Protein AF-A0A5C1MB32-F1 (afdb_monomer_lite)

Sequence (276 aa):
MKRMPCRGMHRADICLQPATEPTGAGPMPRTRRNPPQSPAAAGRGVPPPPGPPHHPARQRSSAIMAMHFPEELLFGIPEIDGQHRDLFDMYNEFSDAVDKGRGPEGLSLLFDRLEGFAAYHFRCEERLMVKSGYPQREEHLQEHTQSNEVLKQYKAAMDSAGVTRELLLSIKRHLIRLLINHTRRDDLLLCRHLLTGQAASGPDVPPTAQIGEILVDAAFISRDTLKAALARQQEGGRTLGEVLTDMGAVTAEDMVEAFAIQRGLLKINHGGSPAD

pLDDT: mean 71.2, std 21.98, range [29.92, 98.0]

Radius of gyration: 32.63 Å; chains: 1; bounding box: 115×45×85 Å

Foldseek 3Di:
DDDDDDDDDDDDDDDDDDDDDDDDDDDDDDDDDDDDDDDDDDDDDDDDPDDDPPDPPPPPPPPPPQDADDPVLDLVPCVLSVLLRVLSVLLSVLVVCLVVVPALVVNLVSLVVNLVSLLVSLVVLLVLCVVLVAPCSVVLVVVSVVLSVVSVVLSVCCVPVNDDNVSSVVVSVSSVCCSPVCSLQPVSSSSVCVVPSDHFDFDDDALPDDLLVLCCLSPLAPPVLSVVLVVVCVVDVDDSVVSCVVVVSHDPVSSVVSVCCSVVVDDRGDGDDDDD

Structure (mmCIF, N/CA/C/O backbone):
data_AF-A0A5C1MB32-F1
#
_entry.id   AF-A0A5C1MB32-F1
#
loop_
_atom_site.group_PDB
_atom_site.id
_atom_site.type_symbol
_atom_site.label_atom_id
_atom_site.label_alt_id
_atom_site.label_comp_id
_atom_site.label_asym_id
_atom_site.label_entity_id
_atom_site.label_seq_id
_atom_site.pdbx_PDB_ins_code
_atom_site.Cartn_x
_atom_site.Cartn_y
_atom_site.Cartn_z
_atom_site.occupancy
_atom_site.B_iso_or_equiv
_atom_site.auth_seq_id
_atom_site.auth_comp_id
_atom_site.auth_asym_id
_atom_site.auth_atom_id
_atom_site.pdbx_PDB_model_num
ATOM 1 N N . MET A 1 1 ? -42.900 -14.724 -28.137 1.00 39.22 1 MET A N 1
ATOM 2 C CA . MET A 1 1 ? -42.778 -14.839 -29.608 1.00 39.22 1 MET A CA 1
ATOM 3 C C . MET A 1 1 ? -41.318 -14.645 -29.995 1.00 39.22 1 MET A C 1
ATOM 5 O O . MET A 1 1 ? -40.759 -13.658 -29.558 1.00 39.22 1 MET A O 1
ATOM 9 N N . LYS A 1 2 ? -40.779 -15.598 -30.782 1.00 39.38 2 LYS A N 1
ATOM 10 C CA . LYS A 1 2 ? -39.609 -15.543 -31.699 1.00 39.38 2 LYS A CA 1
ATOM 11 C C . LYS A 1 2 ? -38.252 -15.103 -31.090 1.00 39.38 2 LYS A C 1
ATOM 13 O O . LYS A 1 2 ? -38.130 -13.999 -30.596 1.00 39.38 2 LYS A O 1
ATOM 18 N N . ARG A 1 3 ? -37.227 -15.976 -30.989 1.00 29.92 3 ARG A N 1
ATOM 19 C CA . ARG A 1 3 ? -36.329 -16.487 -32.071 1.00 29.92 3 ARG A CA 1
ATOM 20 C C . ARG A 1 3 ? -35.800 -15.331 -32.940 1.00 29.92 3 ARG A C 1
ATOM 22 O O . ARG A 1 3 ? -36.615 -14.569 -33.427 1.00 29.92 3 ARG A O 1
ATOM 29 N N . MET A 1 4 ? -34.528 -15.172 -33.290 1.00 37.69 4 MET A N 1
ATOM 30 C CA . MET A 1 4 ? -33.287 -15.944 -33.165 1.00 37.69 4 MET A CA 1
ATOM 31 C C . MET A 1 4 ? -32.134 -15.037 -33.691 1.00 37.69 4 MET A C 1
ATOM 33 O O . MET A 1 4 ? -32.423 -13.974 -34.242 1.00 37.69 4 MET A O 1
ATOM 37 N N . PRO A 1 5 ? -30.858 -15.449 -33.561 1.00 58.25 5 PRO A N 1
ATOM 38 C CA . PRO A 1 5 ? -29.660 -14.724 -34.000 1.00 58.25 5 PRO A CA 1
ATOM 39 C C . PRO A 1 5 ? -29.293 -15.020 -35.471 1.00 58.25 5 PRO A C 1
ATOM 41 O O . PRO A 1 5 ? -29.850 -15.932 -36.080 1.00 58.25 5 PRO A O 1
ATOM 44 N N . CYS A 1 6 ? -28.315 -14.302 -36.035 1.00 31.80 6 CYS A N 1
ATOM 45 C CA . CYS A 1 6 ? -27.664 -14.616 -37.320 1.00 31.80 6 CYS A CA 1
ATOM 46 C C . CYS A 1 6 ? -26.164 -14.271 -37.220 1.00 31.80 6 CYS A C 1
ATOM 48 O O . CYS A 1 6 ? -25.831 -13.161 -36.828 1.00 31.80 6 CYS A O 1
ATOM 50 N N . ARG A 1 7 ? -25.276 -15.283 -37.301 1.00 36.59 7 ARG A N 1
ATOM 51 C CA . ARG A 1 7 ? -24.469 -15.703 -38.486 1.00 36.59 7 ARG A CA 1
ATOM 52 C C . ARG A 1 7 ? -23.370 -14.679 -38.826 1.00 36.59 7 ARG A C 1
ATOM 54 O O . ARG A 1 7 ? -23.686 -13.524 -39.031 1.00 36.59 7 ARG A O 1
ATOM 61 N N . GLY A 1 8 ? -22.075 -14.993 -38.909 1.00 32.12 8 GLY A N 1
ATOM 62 C CA . GLY A 1 8 ? -21.396 -16.236 -39.285 1.00 32.12 8 GLY A CA 1
ATOM 63 C C . GLY A 1 8 ? -20.882 -16.137 -40.730 1.00 32.12 8 GLY A C 1
ATOM 64 O O . GLY A 1 8 ? -21.708 -16.062 -41.629 1.00 32.12 8 GLY A O 1
ATOM 65 N N . MET A 1 9 ? -19.556 -16.150 -40.938 1.00 35.66 9 MET A N 1
ATOM 66 C CA . MET A 1 9 ? -18.841 -16.497 -42.192 1.00 35.66 9 MET A CA 1
ATOM 67 C C . MET A 1 9 ? -17.331 -16.597 -41.842 1.00 35.66 9 MET A C 1
ATOM 69 O O . MET A 1 9 ? -16.777 -15.629 -41.339 1.00 35.66 9 MET A O 1
ATOM 73 N N . HIS A 1 10 ? -16.711 -17.784 -41.733 1.00 34.84 10 HIS A N 1
ATOM 74 C CA . HIS A 1 10 ? -16.029 -18.585 -42.783 1.00 34.84 10 HIS A CA 1
ATOM 75 C C . HIS A 1 10 ? -14.815 -17.871 -43.411 1.00 34.84 10 HIS A C 1
ATOM 77 O O . HIS A 1 10 ? -14.975 -16.863 -44.081 1.00 34.84 10 HIS A O 1
ATOM 83 N N . ARG A 1 11 ? -13.591 -18.273 -43.030 1.00 35.19 11 ARG A N 1
ATOM 84 C CA . ARG A 1 11 ? -12.721 -19.318 -43.639 1.00 35.19 11 ARG A CA 1
ATOM 85 C C . ARG A 1 11 ? -11.975 -18.828 -44.887 1.00 35.19 11 ARG A C 1
ATOM 87 O O . ARG A 1 11 ? -12.609 -18.618 -45.910 1.00 35.19 11 ARG A O 1
ATOM 94 N N . ALA A 1 12 ? -10.642 -18.816 -44.812 1.00 35.06 12 ALA A N 1
ATOM 95 C CA . ALA A 1 12 ? -9.759 -19.276 -45.886 1.00 35.06 12 ALA A CA 1
ATOM 96 C C . ALA A 1 12 ? -8.334 -19.488 -45.342 1.00 35.06 12 ALA A C 1
ATOM 98 O O . ALA A 1 12 ? -7.641 -18.538 -44.986 1.00 35.06 12 ALA A O 1
ATOM 99 N N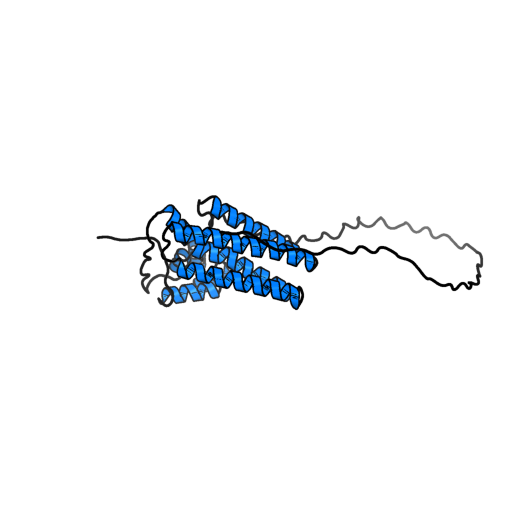 . ASP A 1 13 ? -7.939 -20.757 -45.277 1.00 33.56 13 ASP A N 1
ATOM 100 C CA . ASP A 1 13 ? -6.554 -21.217 -45.338 1.00 33.56 13 ASP A CA 1
ATOM 101 C C . ASP A 1 13 ? -5.896 -20.739 -46.645 1.00 33.56 13 ASP A C 1
ATOM 103 O O . ASP A 1 13 ? -6.581 -20.707 -47.663 1.00 33.56 13 ASP A O 1
ATOM 107 N N . ILE A 1 14 ? -4.586 -20.458 -46.645 1.00 39.62 14 ILE A N 1
ATOM 108 C CA . ILE A 1 14 ? -3.655 -20.780 -47.747 1.00 39.62 14 ILE A CA 1
ATOM 109 C C . ILE A 1 14 ? -2.229 -20.845 -47.175 1.00 39.62 14 ILE A C 1
ATOM 111 O O . ILE A 1 14 ? -1.702 -19.902 -46.591 1.00 39.62 14 ILE A O 1
ATOM 115 N N . CYS A 1 15 ? -1.630 -22.015 -47.362 1.00 32.72 15 CYS A N 1
ATOM 116 C CA . CYS A 1 15 ? -0.244 -22.384 -47.121 1.00 32.72 15 CYS A CA 1
ATOM 117 C C . CYS A 1 15 ? 0.536 -22.224 -48.439 1.00 32.72 15 CYS A C 1
ATOM 119 O O . CYS A 1 15 ? 0.004 -22.667 -49.453 1.00 32.72 15 CYS A O 1
ATOM 121 N N . LEU A 1 16 ? 1.744 -21.633 -48.435 1.00 33.22 16 LEU A N 1
ATOM 122 C CA . LEU A 1 16 ? 2.952 -22.098 -49.161 1.00 33.22 16 LEU A CA 1
ATOM 123 C C . LEU A 1 16 ? 4.098 -21.057 -49.115 1.00 33.22 16 LEU A C 1
ATOM 125 O O . LEU A 1 16 ? 3.966 -19.936 -49.596 1.00 33.22 16 LEU A O 1
ATOM 129 N N . GLN A 1 17 ? 5.249 -21.480 -48.586 1.00 35.53 17 GLN A N 1
ATOM 130 C CA . GLN A 1 17 ? 6.606 -21.021 -48.955 1.00 35.53 17 GLN A CA 1
ATOM 131 C C . GLN A 1 17 ? 6.995 -21.626 -50.346 1.00 35.53 17 GLN A C 1
ATOM 133 O O . GLN A 1 17 ? 6.195 -22.442 -50.812 1.00 35.53 17 GLN A O 1
ATOM 138 N N . PRO A 1 18 ? 8.163 -21.368 -51.015 1.00 42.16 18 PRO A N 1
ATOM 139 C CA . PRO A 1 18 ? 9.468 -20.934 -50.470 1.00 42.16 18 PRO A CA 1
ATOM 140 C C . PRO A 1 18 ? 10.424 -20.070 -51.354 1.00 42.16 18 PRO A C 1
ATOM 142 O O . PRO A 1 18 ? 10.184 -19.812 -52.524 1.00 42.16 18 PRO A O 1
ATOM 145 N N . ALA A 1 19 ? 11.541 -19.690 -50.707 1.00 34.28 19 ALA A N 1
ATOM 146 C CA . ALA A 1 19 ? 12.946 -19.563 -51.149 1.00 34.28 19 ALA A CA 1
ATOM 147 C C . ALA A 1 19 ? 13.352 -18.848 -52.457 1.00 34.28 19 ALA A C 1
ATOM 149 O O . ALA A 1 19 ? 13.009 -19.291 -53.544 1.00 34.28 19 ALA A O 1
ATOM 150 N N . THR A 1 20 ? 14.320 -17.923 -52.325 1.00 37.38 20 THR A N 1
ATOM 151 C CA . THR A 1 20 ? 15.432 -17.717 -53.282 1.00 37.38 20 THR A CA 1
ATOM 152 C C . THR A 1 20 ? 16.673 -17.132 -52.579 1.00 37.38 20 THR A C 1
ATOM 154 O O . THR A 1 20 ? 16.611 -16.020 -52.058 1.00 37.38 20 THR A O 1
ATOM 157 N N . GLU A 1 21 ? 17.800 -17.854 -52.605 1.00 36.31 21 GLU A N 1
ATOM 158 C CA . GLU A 1 21 ? 19.162 -17.280 -52.592 1.00 36.31 21 GLU A CA 1
ATOM 159 C C . GLU A 1 21 ? 19.558 -16.854 -54.020 1.00 36.31 21 GLU A C 1
ATOM 161 O O . GLU A 1 21 ? 18.918 -17.296 -54.981 1.00 36.31 21 GLU A O 1
ATOM 166 N N . PRO A 1 22 ? 20.635 -16.059 -54.190 1.00 50.97 22 PRO A N 1
ATOM 167 C CA . PRO A 1 22 ? 21.780 -16.654 -54.895 1.00 50.97 22 PRO A CA 1
ATOM 168 C C . PRO A 1 22 ? 23.191 -16.179 -54.450 1.00 50.97 22 PRO A C 1
ATOM 170 O O . PRO A 1 22 ? 23.464 -14.992 -54.310 1.00 50.97 22 PRO A O 1
ATOM 173 N N . THR A 1 23 ? 24.092 -17.166 -54.328 1.00 36.78 23 THR A N 1
ATOM 174 C CA . THR A 1 23 ? 25.478 -17.281 -54.861 1.00 36.78 23 THR A CA 1
ATOM 175 C C . THR A 1 23 ? 26.525 -16.160 -54.716 1.00 36.78 23 THR A C 1
ATOM 177 O O . THR A 1 23 ? 26.356 -15.059 -55.228 1.00 36.78 23 THR A O 1
ATOM 180 N N . GLY A 1 24 ? 27.733 -16.546 -54.267 1.00 38.09 24 GLY A N 1
ATOM 181 C CA . GLY A 1 24 ? 28.989 -15.854 -54.601 1.00 38.09 24 GLY A CA 1
ATOM 182 C C . GLY A 1 24 ? 30.240 -16.435 -53.923 1.00 38.09 24 GLY A C 1
ATOM 183 O O . GLY A 1 24 ? 30.527 -16.115 -52.777 1.00 38.09 24 GLY A O 1
ATOM 184 N N . ALA A 1 25 ? 30.993 -17.278 -54.637 1.00 35.34 25 ALA A N 1
ATOM 185 C CA . ALA A 1 25 ? 32.258 -17.890 -54.215 1.00 35.34 25 ALA A CA 1
ATOM 186 C C . ALA A 1 25 ? 33.492 -17.093 -54.700 1.00 35.34 25 ALA A C 1
ATOM 188 O O . ALA A 1 25 ? 33.461 -16.536 -55.794 1.00 35.34 25 ALA A O 1
ATOM 189 N N . GLY A 1 26 ? 34.608 -17.118 -53.955 1.00 34.38 26 GLY A N 1
ATOM 190 C CA . GLY A 1 26 ? 35.938 -16.713 -54.453 1.00 34.38 26 GLY A CA 1
ATOM 191 C C . GLY A 1 26 ? 36.998 -16.483 -53.355 1.00 34.38 26 GLY A C 1
ATOM 192 O O . GLY A 1 26 ? 36.617 -16.161 -52.239 1.00 34.38 26 GLY A O 1
ATOM 193 N N . PRO A 1 27 ? 38.309 -16.696 -53.603 1.00 49.34 27 PRO A N 1
ATOM 194 C CA . PRO A 1 27 ? 39.159 -17.487 -52.702 1.00 49.34 27 PRO A CA 1
ATOM 195 C C . PRO A 1 27 ? 40.256 -16.735 -51.912 1.00 49.34 27 PRO A C 1
ATOM 197 O O . PRO A 1 27 ? 40.660 -15.623 -52.232 1.00 49.34 27 PRO A O 1
ATOM 200 N N . MET A 1 28 ? 40.791 -17.439 -50.905 1.00 41.16 28 MET A N 1
ATOM 201 C CA . MET A 1 28 ? 42.036 -17.170 -50.161 1.00 41.16 28 MET A CA 1
ATOM 202 C C . MET A 1 28 ? 43.301 -17.321 -51.028 1.00 41.16 28 MET A C 1
ATOM 204 O O . MET A 1 28 ? 43.330 -18.177 -51.916 1.00 41.16 28 MET A O 1
ATOM 208 N N . PRO A 1 29 ? 44.422 -16.695 -50.616 1.00 50.84 29 PRO A N 1
ATOM 209 C CA . PRO A 1 29 ? 45.721 -17.353 -50.708 1.00 50.84 29 PRO A CA 1
ATOM 210 C C . PRO A 1 29 ? 46.485 -17.396 -49.372 1.00 50.84 29 PRO A C 1
ATOM 212 O O . PRO A 1 29 ? 46.388 -16.533 -48.506 1.00 50.84 29 PRO A O 1
ATOM 215 N N . ARG A 1 30 ? 47.253 -18.480 -49.236 1.00 41.06 30 ARG A N 1
ATOM 216 C CA . ARG A 1 30 ? 48.079 -18.891 -48.093 1.00 41.06 30 ARG A CA 1
ATOM 217 C C . ARG A 1 30 ? 49.474 -18.240 -48.088 1.00 41.06 30 ARG A C 1
ATOM 219 O O . ARG A 1 30 ? 49.944 -17.732 -49.100 1.00 41.06 30 ARG A O 1
ATOM 226 N N . THR A 1 31 ? 50.189 -18.551 -46.998 1.00 35.72 31 THR A N 1
ATOM 227 C CA . THR A 1 31 ? 51.657 -18.597 -46.772 1.00 35.72 31 THR A CA 1
ATOM 228 C C . THR A 1 31 ? 52.218 -17.358 -46.059 1.00 35.72 31 THR A C 1
ATOM 230 O O . THR A 1 31 ? 51.816 -16.247 -46.348 1.00 35.72 31 THR A O 1
ATOM 233 N N . ARG A 1 32 ? 53.089 -17.462 -45.045 1.00 39.62 32 ARG A N 1
ATOM 234 C CA . ARG A 1 32 ? 54.242 -18.362 -44.866 1.00 39.62 32 ARG A CA 1
ATOM 235 C C . ARG A 1 32 ? 54.464 -18.788 -43.406 1.00 39.62 32 ARG A C 1
ATOM 237 O O . ARG A 1 32 ? 54.352 -17.989 -42.486 1.00 39.62 32 ARG A O 1
ATOM 244 N N . ARG A 1 33 ? 54.897 -20.043 -43.241 1.00 38.25 33 ARG A N 1
ATOM 245 C CA . ARG A 1 33 ? 55.714 -20.520 -42.113 1.00 38.25 33 ARG A CA 1
ATOM 246 C C . ARG A 1 33 ? 57.170 -20.090 -42.328 1.00 38.25 33 ARG A C 1
ATOM 248 O O . ARG A 1 33 ? 57.620 -20.089 -43.470 1.00 38.25 33 ARG A O 1
ATOM 255 N N . ASN A 1 34 ? 57.911 -19.865 -41.244 1.00 38.59 34 ASN A N 1
ATOM 256 C CA . ASN A 1 34 ? 59.347 -20.152 -41.185 1.00 38.59 34 ASN A CA 1
ATOM 257 C C . ASN A 1 34 ? 59.708 -20.806 -39.827 1.00 38.59 34 ASN A C 1
ATOM 259 O O . ASN A 1 34 ? 58.992 -20.558 -38.855 1.00 38.59 34 ASN A O 1
ATOM 263 N N . PRO A 1 35 ? 60.741 -21.677 -39.769 1.00 45.78 35 PRO A N 1
ATOM 264 C CA . PRO A 1 35 ? 60.984 -22.647 -38.692 1.00 45.78 35 PRO A CA 1
ATOM 265 C C . PRO A 1 35 ? 62.198 -22.243 -37.791 1.00 45.78 35 PRO A C 1
ATOM 267 O O . PRO A 1 35 ? 62.661 -21.107 -37.905 1.00 45.78 35 PRO A O 1
ATOM 270 N N . PRO A 1 36 ? 62.672 -23.094 -36.846 1.00 56.12 36 PRO A N 1
ATOM 271 C CA . PRO A 1 36 ? 63.147 -22.671 -35.519 1.00 56.12 36 PRO A CA 1
ATOM 272 C C . PRO A 1 36 ? 64.675 -22.606 -35.372 1.00 56.12 36 PRO A C 1
ATOM 274 O O . PRO A 1 36 ? 65.370 -23.304 -36.103 1.00 56.12 36 PRO A O 1
ATOM 277 N N . GLN A 1 37 ? 65.175 -21.901 -34.343 1.00 37.59 37 GLN A N 1
ATOM 278 C CA . GLN A 1 37 ? 66.466 -22.186 -33.683 1.00 37.59 37 GLN A CA 1
ATOM 279 C C . GLN A 1 37 ? 66.430 -21.817 -32.178 1.00 37.59 37 GLN A C 1
ATOM 281 O O . GLN A 1 37 ? 66.101 -20.695 -31.805 1.00 37.59 37 GLN A O 1
ATOM 286 N N . SER A 1 38 ? 66.763 -22.791 -31.325 1.00 36.41 38 SER A N 1
ATOM 287 C CA . SER A 1 38 ? 67.191 -22.673 -29.911 1.00 36.41 38 SER A CA 1
ATOM 288 C C . SER A 1 38 ? 68.725 -22.866 -29.838 1.00 36.41 38 SER A C 1
ATOM 290 O O . SER A 1 38 ? 69.308 -23.156 -30.883 1.00 36.41 38 SER A O 1
ATOM 292 N N . PRO A 1 39 ? 69.398 -22.914 -28.664 1.00 50.81 39 PRO A N 1
ATOM 293 C CA . PRO A 1 39 ? 69.099 -22.382 -27.322 1.00 50.81 39 PRO A CA 1
ATOM 294 C C . PRO A 1 39 ? 70.263 -21.518 -26.766 1.00 50.81 39 PRO A C 1
ATOM 296 O O . PRO A 1 39 ? 71.395 -21.610 -27.231 1.00 50.81 39 PRO A O 1
ATOM 299 N N . ALA A 1 40 ? 70.039 -20.762 -25.685 1.00 38.19 40 ALA A N 1
ATOM 300 C CA . ALA A 1 40 ? 71.144 -20.277 -24.853 1.00 38.19 40 ALA A CA 1
ATOM 301 C C . ALA A 1 40 ? 70.782 -20.237 -23.360 1.00 38.19 40 ALA A C 1
ATOM 303 O O . ALA A 1 40 ? 69.860 -19.545 -22.946 1.00 38.19 40 ALA A O 1
ATOM 304 N N . ALA A 1 41 ? 71.586 -20.993 -22.610 1.00 41.44 41 ALA A N 1
ATOM 305 C CA . ALA A 1 41 ? 72.053 -20.802 -21.238 1.00 41.44 41 ALA A CA 1
ATOM 306 C C . ALA A 1 41 ? 71.052 -20.738 -20.066 1.00 41.44 41 ALA A C 1
ATOM 308 O O . ALA A 1 41 ? 70.246 -19.832 -19.890 1.00 41.44 41 ALA A O 1
ATOM 309 N N . ALA A 1 42 ? 71.244 -21.723 -19.190 1.00 42.09 42 ALA A N 1
ATOM 310 C CA . ALA A 1 42 ? 70.624 -21.925 -17.898 1.00 42.09 42 ALA A CA 1
ATOM 311 C C . ALA A 1 42 ? 70.968 -20.828 -16.874 1.00 42.09 42 ALA A C 1
ATOM 313 O O . ALA A 1 42 ? 72.133 -20.605 -16.555 1.00 42.09 42 ALA A O 1
ATOM 314 N N . GLY A 1 43 ? 69.931 -20.260 -16.261 1.00 39.88 43 GLY A N 1
ATOM 315 C CA . GLY A 1 43 ? 69.982 -19.647 -14.937 1.00 39.88 43 GLY A CA 1
ATOM 316 C C . GLY A 1 43 ? 68.958 -20.349 -14.051 1.00 39.88 43 GLY A C 1
ATOM 317 O O . GLY A 1 43 ? 67.757 -20.248 -14.292 1.00 39.88 43 GLY A O 1
ATOM 318 N N . ARG A 1 44 ? 69.414 -21.116 -13.055 1.00 51.25 44 ARG A N 1
ATOM 319 C CA . ARG A 1 44 ? 68.539 -21.762 -12.065 1.00 51.25 44 ARG A CA 1
ATOM 320 C C . ARG A 1 44 ? 68.016 -20.697 -11.095 1.00 51.25 44 ARG A C 1
ATOM 322 O O . ARG A 1 44 ? 68.632 -20.449 -10.066 1.00 51.25 44 ARG A O 1
ATOM 329 N N . GLY A 1 45 ? 66.901 -20.061 -11.444 1.00 41.22 45 GLY A N 1
ATOM 330 C CA . GLY A 1 45 ? 66.086 -19.275 -10.518 1.00 41.22 45 GLY A CA 1
ATOM 331 C C . GLY A 1 45 ? 65.066 -20.181 -9.831 1.00 41.22 45 GLY A C 1
ATOM 332 O O . GLY A 1 45 ? 64.329 -20.903 -10.499 1.00 41.22 45 GLY A O 1
ATOM 333 N N . VAL A 1 46 ? 65.049 -20.175 -8.500 1.00 55.16 46 VAL A N 1
ATOM 334 C CA . VAL A 1 46 ? 64.012 -20.829 -7.688 1.00 55.16 46 VAL A CA 1
ATOM 335 C C . VAL A 1 46 ? 62.653 -20.200 -8.047 1.00 55.16 46 VAL A C 1
ATOM 337 O O . VAL A 1 46 ? 62.565 -18.971 -8.041 1.00 55.16 46 VAL A O 1
ATOM 340 N N . PRO A 1 47 ? 61.602 -20.973 -8.385 1.00 56.47 47 PRO A N 1
ATOM 341 C CA . PRO A 1 47 ? 60.289 -20.390 -8.643 1.00 56.47 47 PRO A CA 1
ATOM 342 C C . PRO A 1 47 ? 59.731 -19.772 -7.347 1.00 56.47 47 PRO A 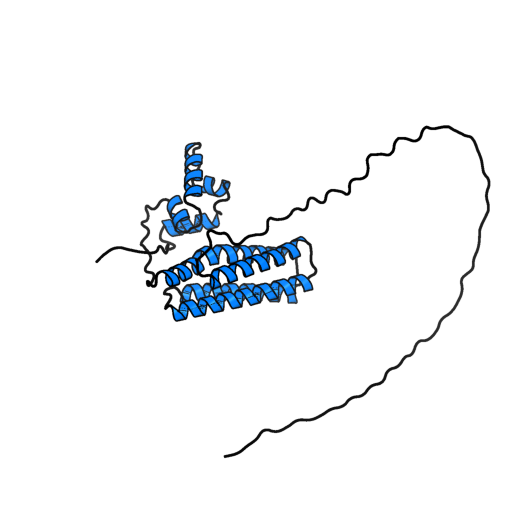C 1
ATOM 344 O O . PRO A 1 47 ? 59.872 -20.384 -6.284 1.00 56.47 47 PRO A O 1
ATOM 347 N N . PRO A 1 48 ? 59.103 -18.581 -7.393 1.00 53.72 48 PRO A N 1
ATOM 348 C CA . PRO A 1 48 ? 58.442 -18.024 -6.219 1.00 53.72 48 PRO A CA 1
ATOM 349 C C . PRO A 1 48 ? 57.294 -18.947 -5.773 1.00 53.72 48 PRO A C 1
ATOM 351 O O . PRO A 1 48 ? 56.686 -19.615 -6.618 1.00 53.72 48 PRO A O 1
ATOM 354 N N . PRO A 1 49 ? 56.988 -19.016 -4.464 1.00 51.66 49 PRO A N 1
ATOM 355 C CA . PRO A 1 49 ? 55.901 -19.851 -3.967 1.00 51.66 49 PRO A CA 1
ATOM 356 C C . PRO A 1 49 ? 54.564 -19.418 -4.590 1.00 51.66 49 PRO A C 1
ATOM 358 O O . PRO A 1 49 ? 54.391 -18.231 -4.890 1.00 51.66 49 PRO A O 1
ATOM 361 N N . PRO A 1 50 ? 53.610 -20.348 -4.786 1.00 55.28 50 PRO A N 1
ATOM 362 C CA . PRO A 1 50 ? 52.288 -19.994 -5.279 1.00 55.28 50 PRO A CA 1
ATOM 363 C C . PRO A 1 50 ? 51.674 -18.952 -4.340 1.00 55.28 50 PRO A C 1
ATOM 365 O O . PRO A 1 50 ? 51.623 -19.150 -3.125 1.00 55.28 50 PRO A O 1
ATOM 368 N N . GLY A 1 51 ? 51.245 -17.824 -4.911 1.00 48.88 51 GLY A N 1
ATOM 369 C CA . GLY A 1 51 ? 50.480 -16.819 -4.180 1.00 48.88 51 GLY A CA 1
ATOM 370 C C . GLY A 1 51 ? 49.226 -17.446 -3.559 1.00 48.88 51 GLY A C 1
ATOM 371 O O . GLY A 1 51 ? 48.756 -18.481 -4.047 1.00 48.88 51 GLY A O 1
ATOM 372 N N . PRO A 1 52 ? 48.687 -16.858 -2.477 1.00 48.72 52 PRO A N 1
ATOM 373 C CA . PRO A 1 52 ? 47.489 -17.384 -1.836 1.00 48.72 52 PRO A CA 1
ATOM 374 C C . PRO A 1 52 ? 46.372 -17.526 -2.880 1.00 48.72 52 PRO A C 1
ATOM 376 O O . PRO A 1 52 ? 46.310 -16.715 -3.811 1.00 48.72 52 PRO A O 1
ATOM 379 N N . PRO A 1 53 ? 45.506 -18.548 -2.761 1.00 45.94 53 PRO A N 1
ATOM 380 C CA . PRO A 1 53 ? 44.444 -18.770 -3.729 1.00 45.94 53 PRO A CA 1
ATOM 381 C C . PRO A 1 53 ? 43.655 -17.473 -3.908 1.00 45.94 53 PRO A C 1
ATOM 383 O O . PRO A 1 53 ? 43.277 -16.833 -2.924 1.00 45.94 53 PRO A O 1
ATOM 386 N N . HIS A 1 54 ? 43.427 -17.078 -5.163 1.00 41.31 54 HIS A N 1
ATOM 387 C CA . HIS A 1 54 ? 42.486 -16.014 -5.486 1.00 41.31 54 HIS A CA 1
ATOM 388 C C . HIS A 1 54 ? 41.121 -16.429 -4.937 1.00 41.31 54 HIS A C 1
ATOM 390 O O . HIS A 1 54 ? 40.383 -17.188 -5.563 1.00 41.31 54 HIS A O 1
ATOM 396 N N . HIS A 1 55 ? 40.799 -15.959 -3.733 1.00 39.31 55 HIS A N 1
ATOM 397 C CA . HIS A 1 55 ? 39.445 -16.016 -3.224 1.00 39.31 55 HIS A CA 1
ATOM 398 C C . HIS A 1 55 ? 38.574 -15.257 -4.227 1.00 39.31 55 HIS A C 1
ATOM 400 O O . HIS A 1 55 ? 38.917 -14.115 -4.560 1.00 39.31 55 HIS A O 1
ATOM 406 N N . PRO A 1 56 ? 37.478 -15.851 -4.737 1.00 42.91 56 PRO A N 1
ATOM 407 C CA . PRO A 1 56 ? 36.530 -15.086 -5.525 1.00 42.91 56 PRO A CA 1
ATOM 408 C C . PRO A 1 56 ? 36.149 -13.870 -4.688 1.00 42.91 56 PRO A C 1
ATOM 410 O O . PRO A 1 56 ? 35.857 -14.011 -3.495 1.00 42.91 56 PRO A O 1
ATOM 413 N N . ALA A 1 57 ? 36.246 -12.684 -5.297 1.00 41.22 57 ALA A N 1
ATOM 414 C CA . ALA A 1 57 ? 35.843 -11.434 -4.680 1.00 41.22 57 ALA A CA 1
ATOM 415 C C . ALA A 1 57 ? 34.497 -11.686 -4.010 1.00 41.22 57 ALA A C 1
ATOM 417 O O . ALA A 1 57 ? 33.518 -12.019 -4.678 1.00 41.22 57 ALA A O 1
ATOM 418 N N . ARG A 1 58 ? 34.495 -11.642 -2.676 1.00 38.97 58 ARG A N 1
ATOM 419 C CA . ARG A 1 58 ? 33.307 -11.854 -1.867 1.00 38.97 58 ARG A CA 1
ATOM 420 C C . ARG A 1 58 ? 32.358 -10.747 -2.297 1.00 38.97 58 ARG A C 1
ATOM 422 O O . ARG A 1 58 ? 32.523 -9.609 -1.861 1.00 38.97 58 ARG A O 1
ATOM 429 N N . GLN A 1 59 ? 31.434 -11.056 -3.211 1.00 42.16 59 GLN A N 1
ATOM 430 C CA . GLN A 1 59 ? 30.298 -10.196 -3.478 1.00 42.16 59 GLN A CA 1
ATOM 431 C C . GLN A 1 59 ? 29.684 -10.003 -2.105 1.00 42.16 59 GLN A C 1
ATOM 433 O O . GLN A 1 59 ? 29.178 -10.943 -1.490 1.00 42.16 59 GLN A O 1
ATOM 438 N N . ARG A 1 60 ? 29.852 -8.803 -1.553 1.00 36.41 60 ARG A N 1
ATOM 439 C CA . ARG A 1 60 ? 29.045 -8.386 -0.427 1.00 36.41 60 ARG A CA 1
ATOM 440 C C . ARG A 1 60 ? 27.641 -8.375 -0.997 1.00 36.41 60 ARG A C 1
ATOM 442 O O . ARG A 1 60 ? 27.267 -7.428 -1.677 1.00 36.41 60 ARG A O 1
ATOM 449 N N . SER A 1 61 ? 26.928 -9.481 -0.799 1.00 40.19 61 SER A N 1
ATOM 450 C CA . SER A 1 61 ? 25.488 -9.530 -0.936 1.00 40.19 61 SER A CA 1
ATOM 451 C C . SER A 1 61 ? 24.985 -8.446 -0.001 1.00 40.19 61 SER A C 1
ATOM 453 O O . SER A 1 61 ? 24.924 -8.643 1.211 1.00 40.19 61 SER A O 1
ATOM 455 N N . SER A 1 62 ? 24.727 -7.262 -0.547 1.00 41.53 62 SER A N 1
ATOM 456 C CA . SER A 1 62 ? 23.905 -6.276 0.125 1.00 41.53 62 SER A CA 1
ATOM 457 C C . SER A 1 62 ? 22.491 -6.819 0.023 1.00 41.53 62 SER A C 1
ATOM 459 O O . SER A 1 62 ? 21.713 -6.383 -0.816 1.00 41.53 62 SER A O 1
ATOM 461 N N . ALA A 1 63 ? 22.201 -7.857 0.807 1.00 41.03 63 ALA A N 1
ATOM 462 C CA . ALA A 1 63 ? 20.834 -8.262 1.043 1.00 41.03 63 ALA A CA 1
ATOM 463 C C . ALA A 1 63 ? 20.194 -7.073 1.758 1.00 41.03 63 ALA A C 1
ATOM 465 O O . ALA A 1 63 ? 20.434 -6.853 2.945 1.00 41.03 63 ALA A O 1
ATOM 466 N N . ILE A 1 64 ? 19.473 -6.242 1.006 1.00 53.62 64 ILE A N 1
ATOM 467 C CA . ILE A 1 64 ? 18.508 -5.341 1.616 1.00 53.62 64 ILE A CA 1
ATOM 468 C C . ILE A 1 64 ? 17.536 -6.261 2.351 1.00 53.62 64 ILE A C 1
ATOM 470 O O . ILE A 1 64 ? 17.035 -7.225 1.774 1.00 53.62 64 ILE A O 1
ATOM 474 N N . MET A 1 65 ? 17.388 -6.031 3.655 1.00 59.72 65 MET A N 1
ATOM 475 C CA . MET A 1 65 ? 16.509 -6.819 4.512 1.00 59.72 65 MET A CA 1
ATOM 476 C C . MET A 1 65 ? 15.114 -6.829 3.890 1.00 59.72 65 MET A C 1
ATOM 478 O O . MET A 1 65 ? 14.546 -5.763 3.657 1.00 59.72 65 MET A O 1
ATOM 482 N N . ALA A 1 66 ? 14.595 -8.021 3.588 1.00 70.19 66 ALA A N 1
ATOM 483 C CA . ALA A 1 66 ? 13.226 -8.175 3.123 1.00 70.19 66 ALA A CA 1
ATOM 484 C C . ALA A 1 66 ? 12.283 -7.518 4.139 1.00 70.19 66 ALA A C 1
ATOM 486 O O . ALA A 1 66 ? 12.445 -7.682 5.355 1.00 70.19 66 ALA A O 1
ATOM 487 N N . MET A 1 67 ? 11.325 -6.744 3.641 1.00 77.12 67 MET A N 1
ATOM 488 C CA . MET A 1 67 ? 10.325 -6.110 4.479 1.00 77.12 67 MET A CA 1
ATOM 489 C C . MET A 1 67 ? 9.309 -7.176 4.868 1.00 77.12 67 MET A C 1
ATOM 491 O O . MET A 1 67 ? 8.531 -7.632 4.039 1.00 77.12 67 MET A O 1
ATOM 495 N N . HIS A 1 68 ? 9.346 -7.620 6.116 1.00 76.25 68 HIS A N 1
ATOM 496 C CA . HIS A 1 68 ? 8.362 -8.573 6.611 1.00 76.25 68 HIS A CA 1
ATOM 497 C C . HIS A 1 68 ? 7.112 -7.811 7.041 1.00 76.25 68 HIS A C 1
ATOM 499 O O . HIS A 1 68 ? 7.221 -6.678 7.516 1.00 76.25 68 HIS A O 1
ATOM 505 N N . PHE A 1 69 ? 5.943 -8.438 6.900 1.00 75.31 69 PHE A N 1
ATOM 506 C CA . PHE A 1 69 ? 4.730 -7.904 7.507 1.00 75.31 69 PHE A CA 1
ATOM 507 C C . PHE A 1 69 ? 4.941 -7.805 9.029 1.00 75.31 69 PHE A C 1
ATOM 509 O O . PHE A 1 69 ? 5.197 -8.843 9.653 1.00 75.31 69 PHE A O 1
ATOM 516 N N . PRO A 1 70 ? 4.900 -6.599 9.621 1.00 73.12 70 PRO A N 1
ATOM 517 C CA . PRO A 1 70 ? 5.197 -6.417 11.035 1.00 73.12 70 PRO A CA 1
ATOM 518 C C . PRO A 1 70 ? 4.142 -7.100 11.905 1.00 73.12 70 PRO A C 1
ATOM 520 O O . PRO A 1 70 ? 2.950 -7.003 11.621 1.00 73.12 70 PRO A O 1
ATOM 523 N N . GLU A 1 71 ? 4.555 -7.755 12.992 1.00 71.31 71 GLU A N 1
ATOM 524 C CA . GLU A 1 71 ? 3.599 -8.361 13.930 1.00 71.31 71 GLU A CA 1
ATOM 525 C C . GLU A 1 71 ? 2.702 -7.306 14.588 1.00 71.31 71 GLU A C 1
ATOM 527 O O . GLU A 1 71 ? 1.543 -7.594 14.878 1.00 71.31 71 GLU A O 1
ATOM 532 N N . GLU A 1 72 ? 3.187 -6.068 14.752 1.00 66.62 72 GLU A N 1
ATOM 533 C CA . GLU A 1 72 ? 2.376 -4.957 15.260 1.00 66.62 72 GLU A CA 1
ATOM 534 C C . GLU A 1 72 ? 1.240 -4.526 14.319 1.00 66.62 72 GLU A C 1
ATOM 536 O O . GLU A 1 72 ? 0.363 -3.773 14.739 1.00 66.62 72 GLU A O 1
ATOM 541 N N . LEU A 1 73 ? 1.254 -4.994 13.065 1.00 67.06 73 LEU A N 1
ATOM 542 C CA . LEU A 1 73 ? 0.183 -4.773 12.096 1.00 67.06 73 LEU A CA 1
ATOM 543 C C . LEU A 1 73 ? -0.775 -5.957 11.977 1.00 67.06 73 LEU A C 1
ATOM 545 O O . LEU A 1 73 ? -1.657 -5.931 11.129 1.00 67.06 73 LEU A O 1
ATOM 549 N N . LEU A 1 74 ? -0.649 -6.979 12.830 1.00 71.19 74 LEU A N 1
ATOM 550 C CA . LEU A 1 74 ? -1.642 -8.045 12.874 1.00 71.19 74 LEU A CA 1
ATOM 551 C C . LEU A 1 74 ? -2.956 -7.524 13.436 1.00 71.19 74 LEU A C 1
ATOM 553 O O . LEU A 1 74 ? -3.057 -7.108 14.592 1.00 71.19 74 LEU A O 1
ATOM 557 N N . PHE A 1 75 ? -3.984 -7.619 12.610 1.00 71.06 75 PHE A N 1
ATOM 558 C CA . PHE A 1 75 ? -5.320 -7.178 12.945 1.00 71.06 75 PHE A CA 1
ATOM 559 C C . PHE A 1 75 ? -6.141 -8.274 13.611 1.00 71.06 75 PHE A C 1
ATOM 561 O O . PHE A 1 75 ? -7.183 -7.985 14.189 1.00 71.06 75 PHE A O 1
ATOM 568 N N . GLY A 1 76 ? -5.703 -9.535 13.539 1.00 69.44 76 GLY A N 1
ATOM 569 C CA . GLY A 1 76 ? -6.440 -10.670 14.095 1.00 69.44 76 GLY A CA 1
ATOM 570 C C . GLY A 1 76 ? -7.611 -11.113 13.217 1.00 69.44 76 GLY A C 1
ATOM 571 O O . GLY A 1 76 ? -8.450 -11.898 13.661 1.00 69.44 76 GLY A O 1
ATOM 572 N N . ILE A 1 77 ? -7.660 -10.639 11.968 1.00 74.81 77 ILE A N 1
ATOM 573 C CA . ILE A 1 77 ? -8.609 -11.071 10.941 1.00 74.81 77 ILE A CA 1
ATOM 574 C C . ILE A 1 77 ? -7.796 -11.849 9.897 1.00 74.81 77 ILE A C 1
ATOM 576 O O . ILE A 1 77 ? -7.192 -11.225 9.024 1.00 74.81 77 ILE A O 1
ATOM 580 N N . PRO A 1 78 ? -7.779 -13.201 9.943 1.00 78.25 78 PRO A N 1
ATOM 581 C CA . PRO A 1 78 ? -6.851 -14.011 9.148 1.00 78.25 78 PRO A CA 1
ATOM 582 C C . PRO A 1 78 ? -6.894 -13.746 7.641 1.00 78.25 78 PRO A C 1
ATOM 584 O O . PRO A 1 78 ? -5.874 -13.853 6.967 1.00 78.25 78 PRO A O 1
ATOM 587 N N . GLU A 1 79 ? -8.069 -13.397 7.109 1.00 79.06 79 GLU A N 1
ATOM 588 C CA . GLU A 1 79 ? -8.235 -13.054 5.695 1.00 79.06 79 GLU A CA 1
ATOM 589 C C . GLU A 1 79 ? -7.511 -11.747 5.328 1.00 79.06 79 GLU A C 1
ATOM 591 O O . GLU A 1 79 ? -6.835 -11.706 4.303 1.00 79.06 79 GLU A O 1
ATOM 596 N N . ILE A 1 80 ? -7.606 -10.708 6.165 1.00 82.06 80 ILE A N 1
ATOM 597 C CA . ILE A 1 80 ? -6.960 -9.405 5.933 1.00 82.06 80 ILE A CA 1
ATOM 598 C C . ILE A 1 80 ? -5.456 -9.505 6.208 1.00 82.06 80 ILE A C 1
ATOM 600 O O . ILE A 1 80 ? -4.650 -9.060 5.392 1.00 82.06 80 ILE A O 1
ATOM 604 N N . ASP A 1 81 ? -5.063 -10.156 7.307 1.00 83.38 81 ASP A N 1
ATOM 605 C CA . ASP A 1 81 ? -3.652 -10.368 7.655 1.00 83.38 81 ASP A CA 1
ATOM 606 C C . ASP A 1 81 ? -2.922 -11.176 6.566 1.00 83.38 81 ASP A C 1
ATOM 608 O O . ASP A 1 81 ? -1.778 -10.881 6.218 1.00 83.38 81 ASP A O 1
ATOM 612 N N . GLY A 1 82 ? -3.583 -12.195 6.001 1.00 84.44 82 GLY A N 1
ATOM 613 C CA . GLY A 1 82 ? -3.044 -12.990 4.897 1.00 84.44 82 GLY A CA 1
ATOM 614 C C . GLY A 1 82 ? -2.825 -12.163 3.629 1.00 84.44 82 GLY A C 1
ATOM 615 O O . GLY A 1 82 ? -1.755 -12.237 3.031 1.00 84.44 82 GLY A O 1
ATOM 616 N N . GLN A 1 83 ? -3.795 -11.319 3.265 1.00 87.19 83 GLN A N 1
ATOM 617 C CA . GLN A 1 83 ? -3.676 -10.436 2.099 1.00 87.19 83 GLN A CA 1
ATOM 618 C C . GLN A 1 83 ? -2.533 -9.424 2.252 1.00 87.19 83 GLN A C 1
ATOM 620 O O . GLN A 1 83 ? -1.774 -9.211 1.308 1.00 87.19 83 GLN A O 1
ATOM 625 N N . HIS A 1 84 ? -2.345 -8.844 3.438 1.00 90.44 84 HIS A N 1
ATOM 626 C CA . HIS A 1 84 ? -1.217 -7.944 3.672 1.00 90.44 84 HIS A CA 1
ATOM 627 C C . HIS A 1 84 ? 0.132 -8.664 3.589 1.00 90.44 84 HIS A C 1
ATOM 629 O O . HIS A 1 84 ? 1.065 -8.147 2.978 1.00 90.44 84 HIS A O 1
ATOM 635 N N . ARG A 1 85 ? 0.250 -9.880 4.136 1.00 90.00 85 ARG A N 1
ATOM 636 C CA . ARG A 1 85 ? 1.474 -10.687 3.986 1.00 90.00 85 ARG A CA 1
ATOM 637 C C . ARG A 1 85 ? 1.805 -10.934 2.515 1.00 90.00 85 ARG A C 1
ATOM 639 O O . ARG A 1 85 ? 2.935 -10.681 2.106 1.00 90.00 85 ARG A O 1
ATOM 646 N N . ASP A 1 86 ? 0.808 -11.320 1.722 1.00 90.81 86 ASP A N 1
ATOM 647 C CA . ASP A 1 86 ? 0.971 -11.529 0.282 1.00 90.81 86 ASP A CA 1
ATOM 648 C C . ASP A 1 86 ? 1.425 -10.242 -0.436 1.00 90.81 86 ASP A C 1
ATOM 650 O O . ASP A 1 86 ? 2.307 -10.289 -1.296 1.00 90.81 86 ASP A O 1
ATOM 654 N N . LEU A 1 87 ? 0.879 -9.077 -0.068 1.00 94.00 87 LEU A N 1
ATOM 655 C CA . LEU A 1 87 ? 1.296 -7.779 -0.613 1.00 94.00 87 LEU A CA 1
ATOM 656 C C . LEU A 1 87 ? 2.760 -7.441 -0.290 1.00 94.00 87 LEU A C 1
ATOM 658 O O . LEU A 1 87 ? 3.499 -6.996 -1.174 1.00 94.00 87 LEU A O 1
ATOM 662 N N . PHE A 1 88 ? 3.196 -7.674 0.951 1.00 90.56 88 PHE A N 1
ATOM 663 C CA . PHE A 1 88 ? 4.589 -7.470 1.361 1.00 90.56 88 PHE A CA 1
ATOM 664 C C . PHE A 1 88 ? 5.538 -8.418 0.618 1.00 90.56 88 PHE A C 1
ATOM 666 O O . PHE A 1 88 ? 6.597 -7.989 0.153 1.00 90.56 88 PHE A O 1
ATOM 673 N N . ASP A 1 89 ? 5.148 -9.679 0.435 1.00 92.56 89 ASP A N 1
ATOM 674 C CA . ASP A 1 89 ? 5.935 -10.659 -0.315 1.00 92.56 89 ASP A CA 1
ATOM 675 C C . ASP A 1 89 ? 6.065 -10.273 -1.796 1.00 92.56 89 ASP A C 1
ATOM 677 O O . ASP A 1 89 ? 7.170 -10.300 -2.348 1.00 92.56 89 ASP A O 1
ATOM 681 N N . MET A 1 90 ? 4.975 -9.828 -2.432 1.00 94.00 90 MET A N 1
ATOM 682 C CA . MET A 1 90 ? 5.014 -9.322 -3.811 1.00 94.00 90 MET A CA 1
ATOM 683 C C . MET A 1 90 ? 5.881 -8.065 -3.936 1.00 94.00 90 MET A C 1
ATOM 685 O O . MET A 1 90 ? 6.642 -7.931 -4.900 1.00 94.00 90 MET A O 1
ATOM 689 N N . TYR A 1 91 ? 5.818 -7.157 -2.958 1.00 95.12 91 TYR A N 1
ATOM 690 C CA . TYR A 1 91 ? 6.698 -5.991 -2.915 1.00 95.12 91 TYR A CA 1
ATOM 691 C C . TYR A 1 91 ? 8.171 -6.391 -2.782 1.00 95.12 91 TYR A C 1
ATOM 693 O O . TYR A 1 91 ? 9.017 -5.847 -3.496 1.00 95.12 91 TYR A O 1
ATOM 701 N N . ASN A 1 92 ? 8.490 -7.354 -1.916 1.00 92.56 92 ASN A N 1
ATOM 702 C CA . ASN A 1 92 ? 9.853 -7.856 -1.758 1.00 92.56 92 ASN A CA 1
ATOM 703 C C . ASN A 1 92 ? 10.375 -8.481 -3.056 1.00 92.56 92 ASN A C 1
ATOM 705 O O . ASN A 1 92 ? 11.502 -8.184 -3.458 1.00 92.56 92 ASN A O 1
ATOM 709 N N . GLU A 1 93 ? 9.554 -9.284 -3.741 1.00 95.62 93 GLU A N 1
ATOM 710 C CA . GLU A 1 93 ? 9.898 -9.880 -5.038 1.00 95.62 93 GLU A CA 1
ATOM 711 C C . GLU A 1 93 ? 10.186 -8.797 -6.092 1.00 95.62 93 GLU A C 1
ATOM 713 O O . GLU A 1 93 ? 11.212 -8.845 -6.778 1.00 95.62 93 GLU A O 1
ATOM 718 N N . PHE A 1 94 ? 9.323 -7.781 -6.188 1.00 96.06 94 PHE A N 1
ATOM 719 C CA . PHE A 1 94 ? 9.524 -6.649 -7.092 1.00 96.06 94 PHE A CA 1
ATOM 720 C C . PHE A 1 94 ? 10.789 -5.852 -6.741 1.00 96.06 94 PHE A C 1
ATOM 722 O O . PHE A 1 94 ? 11.617 -5.574 -7.610 1.00 96.06 94 PHE A O 1
ATOM 729 N N . SER A 1 95 ? 10.969 -5.507 -5.465 1.00 93.12 95 SER A N 1
ATOM 730 C CA . SER A 1 95 ? 12.104 -4.725 -4.972 1.00 93.12 95 SER A CA 1
ATOM 731 C C . SER A 1 95 ? 13.438 -5.421 -5.244 1.00 93.12 95 SER A C 1
ATOM 733 O O . SER A 1 95 ? 14.372 -4.774 -5.721 1.00 93.12 95 SER A O 1
ATOM 735 N N . ASP A 1 96 ? 13.518 -6.725 -4.982 1.00 94.00 96 ASP A N 1
ATOM 736 C CA . ASP A 1 96 ? 14.704 -7.541 -5.243 1.00 94.00 96 ASP A CA 1
ATOM 737 C C . ASP A 1 96 ? 14.994 -7.659 -6.746 1.00 94.00 96 ASP A C 1
ATOM 739 O O . ASP A 1 96 ? 16.143 -7.526 -7.171 1.00 94.00 96 ASP A O 1
ATOM 743 N N . ALA A 1 97 ? 13.960 -7.822 -7.579 1.00 95.31 97 ALA A N 1
ATOM 744 C CA . ALA A 1 97 ? 14.116 -7.823 -9.031 1.00 95.31 97 ALA A CA 1
ATOM 745 C C . ALA A 1 97 ? 14.657 -6.485 -9.563 1.00 95.31 97 ALA A C 1
ATOM 747 O O . ALA A 1 97 ? 15.506 -6.486 -10.460 1.00 95.31 97 ALA A O 1
ATOM 748 N N . VAL A 1 98 ? 14.208 -5.357 -9.000 1.00 93.62 98 VAL A N 1
ATOM 749 C CA . VAL A 1 98 ? 14.753 -4.026 -9.310 1.00 93.62 98 VAL A CA 1
ATOM 750 C C . VAL A 1 98 ? 16.231 -3.950 -8.928 1.00 93.62 98 VAL A C 1
ATOM 752 O O . VAL A 1 98 ? 17.054 -3.539 -9.747 1.00 93.62 98 VAL A O 1
ATOM 755 N N . ASP A 1 99 ? 16.585 -4.383 -7.718 1.00 90.81 99 ASP A N 1
ATOM 756 C CA . ASP A 1 99 ? 17.954 -4.270 -7.202 1.00 90.81 99 ASP A CA 1
ATOM 757 C C . ASP A 1 99 ? 18.935 -5.202 -7.937 1.00 90.81 99 ASP A C 1
ATOM 759 O O . ASP A 1 99 ? 20.101 -4.853 -8.138 1.00 90.81 99 ASP A O 1
ATOM 763 N N . LYS A 1 100 ? 18.455 -6.357 -8.416 1.00 93.69 100 LYS A N 1
ATOM 764 C CA . LYS A 1 100 ? 19.212 -7.297 -9.261 1.00 93.69 100 LYS A CA 1
ATOM 765 C C . LYS A 1 100 ? 19.264 -6.902 -10.739 1.00 93.69 100 LYS A C 1
ATOM 767 O O . LYS A 1 100 ? 19.908 -7.599 -11.522 1.00 93.69 100 LYS A O 1
ATOM 772 N N . GLY A 1 101 ? 18.606 -5.811 -11.135 1.00 93.00 101 GLY A N 1
ATOM 773 C CA . GLY A 1 101 ? 18.610 -5.331 -12.517 1.00 93.00 101 GLY A CA 1
ATOM 774 C C . GLY A 1 101 ? 17.868 -6.254 -13.485 1.00 93.00 101 GLY A C 1
ATOM 775 O O . GLY A 1 101 ? 18.326 -6.463 -14.609 1.00 93.00 101 GLY A O 1
ATOM 776 N N . ARG A 1 102 ? 16.739 -6.839 -13.059 1.00 94.88 102 ARG A N 1
ATOM 777 C CA . ARG A 1 102 ? 15.868 -7.623 -13.946 1.00 94.88 102 ARG A CA 1
ATOM 778 C C . ARG A 1 102 ? 15.408 -6.761 -15.130 1.00 94.88 102 ARG A C 1
ATOM 780 O O . ARG A 1 102 ? 15.193 -5.562 -14.988 1.00 94.88 102 ARG A O 1
ATOM 787 N N . GLY A 1 103 ? 15.269 -7.380 -16.302 1.00 94.56 103 GLY A N 1
ATOM 788 C CA . GLY A 1 103 ? 14.860 -6.680 -17.522 1.00 94.56 103 GLY A CA 1
ATOM 789 C C . GLY A 1 103 ? 13.446 -6.072 -17.442 1.00 94.56 103 GLY A C 1
ATOM 790 O O . GLY A 1 103 ? 12.636 -6.532 -16.626 1.00 94.56 103 GLY A O 1
ATOM 791 N N . PRO A 1 104 ? 13.133 -5.078 -18.297 1.00 94.31 104 PRO A N 1
ATOM 792 C CA . PRO A 1 104 ? 11.875 -4.326 -18.275 1.00 94.31 104 PRO A CA 1
ATOM 793 C C . PRO A 1 104 ? 10.614 -5.194 -18.298 1.00 94.31 104 PRO A C 1
ATOM 795 O O . PRO A 1 104 ? 9.699 -4.960 -17.513 1.00 94.31 104 PRO A O 1
ATOM 798 N N . GLU A 1 105 ? 10.581 -6.235 -19.130 1.00 94.62 105 GLU A N 1
ATOM 799 C CA . GLU A 1 105 ? 9.426 -7.130 -19.266 1.00 94.62 105 GLU A CA 1
ATOM 800 C C . GLU A 1 105 ? 9.176 -7.909 -17.970 1.00 94.62 105 GLU A C 1
ATOM 802 O O . GLU A 1 105 ? 8.041 -8.066 -17.522 1.00 94.62 105 GLU A O 1
ATOM 807 N N . GLY A 1 106 ?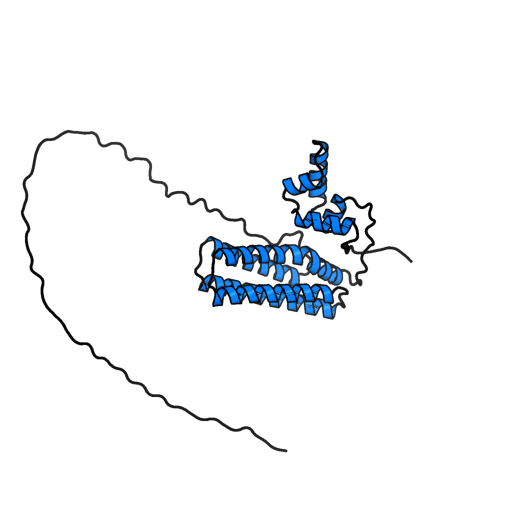 10.257 -8.366 -17.331 1.00 95.88 106 GLY A N 1
ATOM 808 C CA . GLY A 1 106 ? 10.188 -9.070 -16.055 1.00 95.88 106 GLY A CA 1
ATOM 809 C C . GLY A 1 106 ? 9.727 -8.169 -14.912 1.00 95.88 106 GLY A C 1
ATOM 810 O O . GLY A 1 106 ? 8.960 -8.617 -14.065 1.00 95.88 106 GLY A O 1
ATOM 811 N N . LEU A 1 107 ? 10.175 -6.913 -14.893 1.00 97.38 107 LEU A N 1
ATOM 812 C CA . LEU A 1 107 ? 9.740 -5.924 -13.905 1.00 97.38 107 LEU A CA 1
ATOM 813 C C . LEU A 1 107 ? 8.281 -5.517 -14.113 1.00 97.38 107 LEU A C 1
ATOM 815 O O . LEU A 1 107 ? 7.546 -5.426 -13.134 1.00 97.38 107 LEU A O 1
ATOM 819 N N . SER A 1 108 ? 7.856 -5.328 -15.366 1.00 95.94 108 SER A N 1
ATOM 820 C CA . SER A 1 108 ? 6.457 -5.029 -15.689 1.00 95.94 108 SER A CA 1
ATOM 821 C C . SER A 1 108 ? 5.536 -6.144 -15.212 1.00 95.94 108 SER A C 1
ATOM 823 O O . SER A 1 108 ? 4.559 -5.856 -14.539 1.00 95.94 108 SER A O 1
ATOM 825 N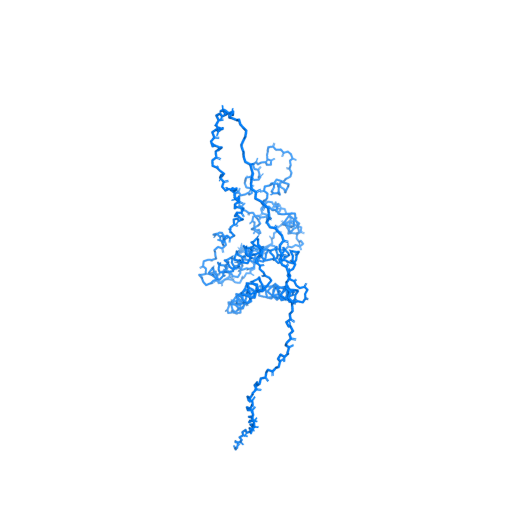 N . LEU A 1 109 ? 5.877 -7.411 -15.473 1.00 96.38 109 LEU A N 1
ATOM 826 C CA . LEU A 1 109 ? 5.051 -8.546 -15.052 1.00 96.38 109 LEU A CA 1
ATOM 827 C C . LEU A 1 109 ? 4.902 -8.648 -13.523 1.00 96.38 109 LEU A C 1
ATOM 829 O O . LEU A 1 109 ? 3.831 -8.983 -13.020 1.00 96.38 109 LEU A O 1
ATOM 833 N N . LEU A 1 110 ? 5.977 -8.379 -12.776 1.00 97.62 110 LEU A N 1
ATOM 834 C CA . LEU A 1 110 ? 5.927 -8.354 -11.311 1.00 97.62 110 LEU A CA 1
ATOM 835 C C . LEU A 1 110 ? 5.060 -7.199 -10.804 1.00 97.62 110 LEU A C 1
ATOM 837 O O . LEU A 1 110 ? 4.273 -7.387 -9.878 1.00 97.62 110 LEU A O 1
ATOM 841 N N . PHE A 1 111 ? 5.174 -6.028 -11.435 1.00 98.00 111 PHE A N 1
ATOM 842 C CA . PHE A 1 111 ? 4.353 -4.873 -11.096 1.00 98.00 111 PHE A CA 1
ATOM 843 C C . PHE A 1 111 ? 2.870 -5.101 -11.422 1.00 98.00 111 PHE A C 1
ATOM 845 O O . PHE A 1 111 ? 2.035 -4.824 -10.571 1.00 98.00 111 PHE A O 1
ATOM 852 N N . ASP A 1 112 ? 2.543 -5.698 -12.574 1.00 97.00 112 ASP A N 1
ATOM 853 C CA . ASP A 1 112 ? 1.175 -6.088 -12.960 1.00 97.00 112 ASP A CA 1
ATOM 854 C C . ASP A 1 112 ? 0.512 -6.976 -11.901 1.00 97.00 112 ASP A C 1
ATOM 856 O O . ASP A 1 112 ? -0.647 -6.784 -11.523 1.00 97.00 112 ASP A O 1
ATOM 860 N N . ARG A 1 113 ? 1.264 -7.964 -11.399 1.00 97.19 113 ARG A N 1
ATOM 861 C CA . ARG A 1 113 ? 0.787 -8.859 -10.342 1.00 97.19 113 ARG A CA 1
ATOM 862 C C . ARG A 1 113 ? 0.516 -8.093 -9.048 1.00 97.19 113 ARG A C 1
ATOM 864 O O . ARG A 1 113 ? -0.526 -8.314 -8.434 1.00 97.19 113 ARG A O 1
ATOM 871 N N . LEU A 1 114 ? 1.437 -7.215 -8.650 1.00 97.44 114 LEU A N 1
ATOM 872 C CA . LEU A 1 114 ? 1.325 -6.417 -7.431 1.00 97.44 114 LEU A CA 1
ATOM 873 C C . LEU A 1 114 ? 0.147 -5.438 -7.513 1.00 97.44 114 LEU A C 1
ATOM 875 O O . LEU A 1 114 ? -0.698 -5.441 -6.622 1.00 97.44 114 LEU A O 1
ATOM 879 N N . GLU A 1 115 ? 0.050 -4.654 -8.590 1.00 97.00 115 GLU A N 1
ATOM 880 C CA . GLU A 1 115 ? -1.063 -3.730 -8.847 1.00 97.00 115 GLU A CA 1
ATOM 881 C C . GLU A 1 115 ? -2.406 -4.471 -8.819 1.00 97.00 115 GLU A C 1
ATOM 883 O O . GLU A 1 115 ? -3.335 -4.070 -8.114 1.00 97.00 115 GLU A O 1
ATOM 888 N N . GLY A 1 116 ? -2.507 -5.584 -9.553 1.00 92.75 116 GLY A N 1
ATOM 889 C CA . GLY A 1 116 ? -3.733 -6.372 -9.618 1.00 92.75 116 GLY A CA 1
ATOM 890 C C . GLY A 1 116 ? -4.154 -6.930 -8.257 1.00 92.75 116 GLY A C 1
ATOM 891 O O . GLY A 1 116 ? -5.351 -6.962 -7.947 1.00 92.75 116 GLY A O 1
ATOM 892 N N . PHE A 1 117 ? -3.186 -7.342 -7.434 1.00 94.56 117 PHE A N 1
ATOM 893 C CA . PHE A 1 117 ? -3.451 -7.856 -6.095 1.00 94.56 117 PHE A CA 1
ATOM 894 C C . PHE A 1 117 ? -3.814 -6.745 -5.100 1.00 94.56 117 PHE A C 1
ATOM 896 O O . PHE A 1 117 ? -4.775 -6.918 -4.354 1.00 94.56 117 PHE A O 1
ATOM 903 N N . ALA A 1 118 ? -3.160 -5.580 -5.153 1.00 95.38 118 ALA A N 1
ATOM 904 C CA . ALA A 1 118 ? -3.548 -4.406 -4.362 1.00 95.38 118 ALA A CA 1
ATOM 905 C C . ALA A 1 118 ? -4.994 -3.982 -4.666 1.00 95.38 118 ALA A C 1
ATOM 907 O O . ALA A 1 118 ? -5.815 -3.850 -3.761 1.00 95.38 118 ALA A O 1
ATOM 908 N N . ALA A 1 119 ? -5.364 -3.908 -5.949 1.00 94.00 119 ALA A N 1
ATOM 909 C CA . ALA A 1 119 ? -6.737 -3.606 -6.345 1.00 94.00 119 ALA A CA 1
ATOM 910 C C . ALA A 1 119 ? -7.743 -4.678 -5.877 1.00 94.00 119 ALA A C 1
ATOM 912 O O . ALA A 1 119 ? -8.910 -4.373 -5.628 1.00 94.00 119 ALA A O 1
ATOM 913 N N . TYR A 1 120 ? -7.337 -5.950 -5.803 1.00 88.75 120 TYR A N 1
ATOM 914 C CA . TYR A 1 120 ? -8.168 -7.018 -5.240 1.00 88.75 120 TYR A CA 1
ATOM 915 C C . TYR A 1 120 ? -8.354 -6.870 -3.728 1.00 88.75 120 TYR A C 1
ATOM 917 O O . TYR A 1 120 ? -9.486 -6.993 -3.256 1.00 88.75 120 TYR A O 1
ATOM 925 N N . HIS A 1 121 ? -7.273 -6.591 -3.008 1.00 93.25 121 HIS A N 1
ATOM 926 C CA . HIS A 1 121 ? -7.270 -6.369 -1.569 1.00 93.25 121 HIS A CA 1
ATOM 927 C C . HIS A 1 121 ? -8.204 -5.211 -1.184 1.00 93.25 121 HIS A C 1
ATOM 929 O O . HIS A 1 121 ? -9.172 -5.439 -0.457 1.00 93.25 121 HIS A O 1
ATOM 935 N N . PHE A 1 122 ? -8.055 -4.044 -1.821 1.00 96.19 122 PHE A N 1
ATOM 936 C CA . PHE A 1 122 ? -8.944 -2.896 -1.609 1.00 96.19 122 PHE A CA 1
ATOM 937 C C . PHE A 1 122 ? -10.421 -3.248 -1.829 1.00 96.19 122 PHE A C 1
ATOM 939 O O . PHE A 1 122 ? -11.264 -2.981 -0.979 1.00 96.19 122 PHE A O 1
ATOM 946 N N . ARG A 1 123 ? -10.765 -3.971 -2.907 1.00 89.75 123 ARG A N 1
ATOM 947 C CA . ARG A 1 123 ? -12.157 -4.421 -3.134 1.00 89.75 123 ARG A CA 1
ATOM 948 C C . ARG A 1 123 ? -12.683 -5.353 -2.037 1.00 89.75 123 ARG A C 1
ATOM 950 O O . ARG A 1 123 ? -13.899 -5.413 -1.816 1.00 89.75 123 ARG A O 1
ATOM 957 N N . CYS A 1 124 ? -11.818 -6.141 -1.402 1.00 82.31 124 CYS A N 1
ATOM 958 C CA . CYS A 1 124 ? -12.216 -7.012 -0.297 1.00 82.31 124 CYS A CA 1
ATOM 959 C C . CYS A 1 124 ? -12.590 -6.185 0.932 1.00 82.31 124 CYS A C 1
ATOM 961 O O . CYS A 1 124 ? -13.664 -6.403 1.499 1.00 82.31 124 CYS A O 1
ATOM 963 N N . GLU A 1 125 ? -11.770 -5.202 1.279 1.00 91.62 125 GLU A N 1
ATOM 964 C CA . GLU A 1 125 ? -12.021 -4.281 2.385 1.00 91.62 125 GLU A CA 1
ATOM 965 C C . GLU A 1 125 ? -13.234 -3.396 2.136 1.00 91.62 125 GLU A C 1
ATOM 967 O O . GLU A 1 125 ? -14.112 -3.302 2.986 1.00 91.62 125 GLU A O 1
ATOM 972 N N . GLU A 1 126 ? -13.390 -2.854 0.931 1.00 92.50 126 GLU A N 1
ATOM 973 C CA . GLU A 1 126 ? -14.563 -2.064 0.544 1.00 92.50 126 GLU A CA 1
ATOM 974 C C . GLU A 1 126 ? -15.872 -2.833 0.718 1.00 92.50 126 GLU A C 1
ATOM 976 O O . GLU A 1 126 ? -16.875 -2.296 1.200 1.00 92.50 126 GLU A O 1
ATOM 981 N N . ARG A 1 127 ? -15.874 -4.127 0.381 1.00 82.50 127 ARG A N 1
ATOM 982 C CA . ARG A 1 127 ? -17.017 -5.004 0.658 1.00 82.50 127 ARG A CA 1
ATOM 983 C C . ARG A 1 127 ? -17.254 -5.177 2.155 1.00 82.50 127 ARG A C 1
ATOM 985 O O . ARG A 1 127 ? -18.413 -5.273 2.559 1.00 82.50 127 ARG A O 1
ATOM 992 N N . LEU A 1 128 ? -16.198 -5.281 2.961 1.00 82.12 128 LEU A N 1
ATOM 993 C CA . LEU A 1 128 ? -16.313 -5.386 4.416 1.00 82.12 128 LEU A CA 1
ATOM 994 C C . LEU A 1 128 ? -16.851 -4.084 5.013 1.00 82.12 128 LEU A C 1
ATOM 996 O O . LEU A 1 128 ? -17.791 -4.151 5.801 1.00 82.12 128 LEU A O 1
ATOM 1000 N N . MET A 1 129 ? -16.366 -2.927 4.556 1.00 88.50 129 MET A N 1
ATOM 1001 C CA . MET A 1 129 ? -16.863 -1.602 4.933 1.00 88.50 129 MET A CA 1
ATOM 1002 C C . MET A 1 129 ? -18.367 -1.459 4.674 1.00 88.50 129 MET A C 1
ATOM 1004 O O . MET A 1 129 ? -19.110 -0.998 5.539 1.00 88.50 129 MET A O 1
ATOM 1008 N N . VAL A 1 130 ? -18.840 -1.896 3.498 1.00 85.38 130 VAL A N 1
ATOM 1009 C CA . VAL A 1 130 ? -20.276 -1.888 3.161 1.00 85.38 130 VAL A CA 1
ATOM 1010 C C . VAL A 1 130 ? -21.067 -2.812 4.085 1.00 85.38 130 VAL A C 1
ATOM 1012 O O . VAL A 1 130 ? -22.119 -2.426 4.587 1.00 85.38 130 VAL A O 1
ATOM 1015 N N . LYS A 1 131 ? -20.580 -4.038 4.309 1.00 79.50 131 LYS A N 1
ATOM 1016 C CA . LYS A 1 131 ? -21.291 -5.047 5.109 1.00 79.50 131 LYS A CA 1
ATOM 1017 C C . LYS A 1 131 ? -21.383 -4.687 6.589 1.00 79.50 131 LYS A C 1
ATOM 1019 O O . LYS A 1 131 ? -22.369 -5.048 7.223 1.00 79.50 131 LYS A O 1
ATOM 1024 N N . SER A 1 132 ? -20.368 -4.024 7.132 1.00 81.62 132 SER A N 1
ATOM 1025 C CA . SER A 1 132 ? -20.286 -3.672 8.552 1.00 81.62 132 SER A CA 1
ATOM 1026 C C . SER A 1 132 ? -20.847 -2.286 8.874 1.00 81.62 132 SER A C 1
ATOM 1028 O O . SER A 1 132 ? -20.935 -1.938 10.050 1.00 81.62 132 SER A O 1
ATOM 1030 N N . GLY A 1 133 ? -21.199 -1.486 7.860 1.00 83.75 133 GLY A N 1
ATOM 1031 C CA . GLY A 1 133 ? -21.616 -0.096 8.052 1.00 83.75 133 GLY A CA 1
ATOM 1032 C C . GLY A 1 133 ? -20.485 0.794 8.575 1.00 83.75 133 GLY A C 1
ATOM 1033 O O . GLY A 1 133 ? -20.724 1.622 9.450 1.00 83.75 133 GLY A O 1
ATOM 1034 N N . TYR A 1 134 ? -19.258 0.592 8.084 1.00 87.50 134 TYR A N 1
ATOM 1035 C CA . TYR A 1 134 ? -18.077 1.332 8.533 1.00 87.50 134 TYR A CA 1
ATOM 1036 C C . TYR A 1 134 ? -18.250 2.857 8.336 1.00 87.50 134 TYR A C 1
ATOM 1038 O O . TYR A 1 134 ? -18.460 3.288 7.196 1.00 87.50 134 TYR A O 1
ATOM 1046 N N . PRO A 1 135 ? -18.175 3.684 9.402 1.00 85.94 135 PRO A N 1
ATOM 1047 C CA . PRO A 1 135 ? -18.513 5.108 9.315 1.00 85.94 135 PRO A CA 1
ATOM 1048 C C . PRO A 1 135 ? -17.582 5.930 8.417 1.00 85.94 135 PRO A C 1
ATOM 1050 O O . PRO A 1 135 ? -18.060 6.794 7.686 1.00 85.94 135 PRO A O 1
ATOM 1053 N N . GLN A 1 136 ? -16.276 5.641 8.417 1.00 90.44 136 GLN A N 1
ATOM 1054 C CA . GLN A 1 136 ? -15.272 6.362 7.618 1.00 90.44 136 GLN A CA 1
ATOM 1055 C C . GLN A 1 136 ? -15.083 5.787 6.203 1.00 90.44 136 GLN A C 1
ATOM 1057 O O . GLN A 1 136 ? -14.084 6.049 5.537 1.00 90.44 136 GLN A O 1
ATOM 1062 N N . ARG A 1 137 ? -16.058 5.014 5.708 1.00 92.31 137 ARG A N 1
ATOM 1063 C CA . ARG A 1 137 ? -15.991 4.341 4.402 1.00 92.31 137 ARG A CA 1
ATOM 1064 C C . ARG A 1 137 ? -15.668 5.278 3.238 1.00 92.31 137 ARG A C 1
ATOM 1066 O O . ARG A 1 137 ? -14.967 4.867 2.323 1.00 92.31 137 ARG A O 1
ATOM 1073 N N . GLU A 1 138 ? -16.234 6.481 3.224 1.00 93.50 138 GLU A N 1
ATOM 1074 C CA . GLU A 1 138 ? -16.055 7.407 2.100 1.00 93.50 138 GLU A CA 1
ATOM 1075 C C . GLU A 1 138 ? -14.605 7.895 1.991 1.00 93.50 138 GLU A C 1
ATOM 1077 O O . GLU A 1 138 ? -14.044 7.888 0.900 1.00 93.50 138 GLU A O 1
ATOM 1082 N N . GLU A 1 139 ? -13.982 8.250 3.116 1.00 90.50 139 GLU A N 1
ATOM 1083 C CA . GLU A 1 139 ? -12.582 8.692 3.162 1.00 90.50 139 GLU A CA 1
ATOM 1084 C C . GLU A 1 139 ? -11.640 7.544 2.760 1.00 90.50 139 GLU A C 1
ATOM 1086 O O . GLU A 1 139 ? -10.809 7.706 1.869 1.00 90.50 139 GLU A O 1
ATOM 1091 N N . HIS A 1 140 ? -11.854 6.341 3.306 1.00 94.38 140 HIS A N 1
ATOM 1092 C CA . HIS A 1 140 ? -11.061 5.145 2.973 1.00 94.38 140 HIS A CA 1
ATOM 1093 C C . HIS A 1 140 ? -11.177 4.772 1.479 1.00 94.38 140 HIS A C 1
ATOM 1095 O O . HIS A 1 140 ? -10.184 4.470 0.817 1.00 94.38 140 HIS A O 1
ATOM 1101 N N . LEU A 1 141 ? -12.378 4.872 0.891 1.00 93.94 141 LEU A N 1
ATOM 1102 C CA . LEU A 1 141 ? -12.598 4.652 -0.548 1.00 93.94 141 LEU A CA 1
ATOM 1103 C C . LEU A 1 141 ? -11.839 5.645 -1.438 1.00 93.94 141 LEU A C 1
ATOM 1105 O O . LEU A 1 141 ? -11.405 5.287 -2.541 1.00 93.94 141 LEU A O 1
ATOM 1109 N N . GLN A 1 142 ? -11.711 6.897 -1.000 1.00 94.62 142 GLN A N 1
ATOM 1110 C CA . GLN A 1 142 ? -10.980 7.918 -1.746 1.00 94.62 142 GLN A CA 1
ATOM 1111 C C . GLN A 1 142 ? -9.482 7.603 -1.768 1.00 94.62 142 GLN A C 1
ATOM 1113 O O . GLN A 1 142 ? -8.883 7.645 -2.846 1.00 94.62 142 GLN A O 1
ATOM 1118 N N . GLU A 1 143 ? -8.914 7.173 -0.639 1.00 91.62 143 GLU A N 1
ATOM 1119 C CA . GLU A 1 143 ? -7.518 6.723 -0.547 1.00 91.62 143 GLU A CA 1
ATOM 1120 C C . GLU A 1 143 ? -7.240 5.516 -1.460 1.00 91.62 143 GLU A C 1
ATOM 1122 O O . GLU A 1 143 ? -6.268 5.512 -2.226 1.00 91.62 143 GLU A O 1
ATOM 1127 N N . HIS A 1 144 ? -8.137 4.521 -1.485 1.00 96.69 144 HIS A N 1
ATOM 1128 C CA . HIS A 1 144 ? -8.036 3.394 -2.423 1.00 96.69 144 HIS A CA 1
ATOM 1129 C C . HIS A 1 144 ? -8.098 3.844 -3.881 1.00 96.69 144 HIS A C 1
ATOM 1131 O O . HIS A 1 144 ? -7.338 3.366 -4.730 1.00 96.69 144 HIS A O 1
ATOM 1137 N N . THR A 1 145 ? -9.021 4.752 -4.200 1.00 96.88 145 THR A N 1
ATOM 1138 C CA . THR A 1 145 ? -9.198 5.262 -5.564 1.00 96.88 145 THR A CA 1
ATOM 1139 C C . THR A 1 145 ? -7.944 5.997 -6.027 1.00 96.88 145 THR A C 1
ATOM 1141 O O . THR A 1 145 ? -7.453 5.736 -7.128 1.00 96.88 145 THR A O 1
ATOM 1144 N N . GLN A 1 146 ? -7.387 6.859 -5.174 1.00 95.69 146 GLN A N 1
ATOM 1145 C CA . GLN A 1 146 ? -6.164 7.596 -5.465 1.00 95.69 146 GLN A CA 1
ATOM 1146 C C . GLN A 1 146 ? -4.963 6.658 -5.618 1.00 95.69 146 GLN A C 1
ATOM 1148 O O . GLN A 1 146 ? -4.212 6.780 -6.587 1.00 95.69 146 GLN A O 1
ATOM 1153 N N . SER A 1 147 ? -4.811 5.687 -4.717 1.00 94.50 147 SER A N 1
ATOM 1154 C CA . SER A 1 147 ? -3.717 4.712 -4.768 1.00 94.50 147 SER A CA 1
ATOM 1155 C C . SER A 1 147 ? -3.770 3.874 -6.046 1.00 94.50 147 SER A C 1
ATOM 1157 O O . SER A 1 147 ? -2.778 3.784 -6.770 1.00 94.50 147 SER A O 1
ATOM 1159 N N . ASN A 1 148 ? -4.943 3.333 -6.392 1.00 96.88 148 ASN A N 1
ATOM 1160 C CA . ASN A 1 148 ? -5.143 2.586 -7.637 1.00 96.88 148 ASN A CA 1
ATOM 1161 C C . ASN A 1 148 ? -4.813 3.423 -8.880 1.00 96.88 148 ASN A C 1
ATOM 1163 O O . ASN A 1 148 ? -4.227 2.910 -9.832 1.00 96.88 148 ASN A O 1
ATOM 1167 N N . GLU A 1 149 ? -5.195 4.699 -8.895 1.00 97.81 149 GLU A N 1
ATOM 1168 C CA . GLU A 1 149 ? -4.909 5.587 -10.021 1.00 97.81 149 GLU A CA 1
ATOM 1169 C C . GLU A 1 149 ? -3.404 5.843 -10.172 1.00 97.81 149 GLU A C 1
ATOM 1171 O O . GLU A 1 149 ? -2.870 5.758 -11.279 1.00 97.81 149 GLU A O 1
ATOM 1176 N N . VAL A 1 150 ? -2.682 6.060 -9.070 1.00 97.19 150 VAL A N 1
ATOM 1177 C CA . VAL A 1 150 ? -1.224 6.237 -9.124 1.00 97.19 150 VAL A CA 1
ATOM 1178 C C . VAL A 1 150 ? -0.511 4.957 -9.580 1.00 97.19 150 VAL A C 1
ATOM 1180 O O . VAL A 1 150 ? 0.420 5.033 -10.386 1.00 97.19 150 VAL A O 1
ATOM 1183 N N . LEU A 1 151 ? -0.954 3.774 -9.136 1.00 97.25 151 LEU A N 1
ATOM 1184 C CA . LEU A 1 151 ? -0.381 2.504 -9.602 1.00 97.25 151 LEU A CA 1
ATOM 1185 C C . LEU A 1 151 ? -0.577 2.310 -11.114 1.00 97.25 151 LEU A C 1
ATOM 1187 O O . LEU A 1 151 ? 0.387 1.990 -11.814 1.00 97.25 151 LEU A O 1
ATOM 1191 N N . LYS A 1 152 ? -1.767 2.621 -11.643 1.00 97.56 152 LYS A N 1
ATOM 1192 C CA . LYS A 1 152 ? -2.033 2.600 -13.093 1.00 97.56 152 LYS A CA 1
ATOM 1193 C C . LYS A 1 152 ? -1.155 3.579 -13.863 1.00 97.56 152 LYS A C 1
ATOM 1195 O O . LYS A 1 152 ? -0.672 3.256 -14.949 1.00 97.56 152 LYS A O 1
ATOM 1200 N N . GLN A 1 153 ? -0.922 4.772 -13.316 1.00 97.62 153 GLN A N 1
ATOM 1201 C CA . GLN A 1 153 ? -0.034 5.762 -13.932 1.00 97.62 153 GLN A CA 1
ATOM 1202 C C . GLN A 1 153 ? 1.408 5.258 -14.000 1.00 97.62 153 GLN A C 1
ATOM 1204 O O . GLN A 1 153 ? 2.066 5.431 -15.028 1.00 97.62 153 GLN A O 1
ATOM 1209 N N . TYR A 1 154 ? 1.893 4.581 -12.955 1.00 97.69 154 TYR A N 1
ATOM 1210 C CA . TYR A 1 154 ? 3.200 3.929 -13.003 1.00 97.69 154 TYR A CA 1
ATOM 1211 C C . TYR A 1 154 ? 3.253 2.832 -14.059 1.00 97.69 154 TYR A C 1
ATOM 1213 O O . TYR A 1 154 ? 4.212 2.802 -14.833 1.00 97.69 154 TYR A O 1
ATOM 1221 N N . LYS A 1 155 ? 2.219 1.989 -14.154 1.00 96.50 155 LYS A N 1
ATOM 1222 C CA . LYS A 1 155 ? 2.157 0.961 -15.196 1.00 96.50 155 LYS A CA 1
ATOM 1223 C C . LYS A 1 155 ? 2.207 1.569 -16.598 1.00 96.50 155 LYS A C 1
ATOM 1225 O O . LYS A 1 155 ? 3.033 1.172 -17.418 1.00 96.50 155 LYS A O 1
ATOM 1230 N N . ALA A 1 156 ? 1.391 2.590 -16.852 1.00 96.44 156 ALA A N 1
ATOM 1231 C CA . ALA A 1 156 ? 1.374 3.296 -18.129 1.00 96.44 156 ALA A CA 1
ATOM 1232 C C . ALA A 1 156 ? 2.729 3.953 -18.455 1.00 96.44 156 ALA A C 1
ATOM 1234 O O . ALA A 1 156 ? 3.164 3.956 -19.611 1.00 96.44 156 ALA A O 1
ATOM 1235 N N . ALA A 1 157 ? 3.425 4.490 -17.448 1.00 95.75 157 ALA A N 1
ATOM 1236 C CA . ALA A 1 157 ? 4.765 5.046 -17.614 1.00 95.75 157 ALA A CA 1
ATOM 1237 C C . ALA A 1 157 ? 5.800 3.964 -17.966 1.00 95.75 157 ALA A C 1
ATOM 1239 O O . ALA A 1 157 ? 6.624 4.189 -18.854 1.00 95.75 157 ALA A O 1
ATOM 1240 N N . MET A 1 158 ? 5.733 2.786 -17.332 1.00 95.00 158 MET A N 1
ATOM 1241 C CA . MET A 1 158 ? 6.600 1.647 -17.664 1.00 95.00 158 MET A CA 1
ATOM 1242 C C . MET A 1 158 ? 6.414 1.202 -19.122 1.00 95.00 158 MET A C 1
ATOM 1244 O O . MET A 1 158 ? 7.406 0.908 -19.790 1.00 95.00 158 MET A O 1
ATOM 1248 N N . ASP A 1 159 ? 5.176 1.221 -19.624 1.00 92.06 159 ASP A N 1
ATOM 1249 C CA . ASP A 1 159 ? 4.840 0.794 -20.990 1.00 92.06 159 ASP A CA 1
ATOM 1250 C C . ASP A 1 159 ? 5.219 1.812 -22.070 1.00 92.06 159 ASP A C 1
ATOM 1252 O O . ASP A 1 159 ? 5.611 1.433 -23.173 1.00 92.06 159 ASP A O 1
ATOM 1256 N N . SER A 1 160 ? 5.084 3.108 -21.777 1.00 91.50 160 SER A N 1
ATOM 1257 C CA . SER A 1 160 ? 5.236 4.175 -22.777 1.00 91.50 160 SER A CA 1
ATOM 1258 C C . SER A 1 160 ? 6.616 4.832 -22.778 1.00 91.50 160 SER A C 1
ATOM 1260 O O . SER A 1 160 ? 7.194 5.047 -23.843 1.00 91.50 160 SER A O 1
ATOM 1262 N N . ALA A 1 161 ? 7.150 5.156 -21.599 1.00 82.88 161 ALA A N 1
ATOM 1263 C CA . ALA A 1 161 ? 8.437 5.835 -21.432 1.00 82.88 161 ALA A CA 1
ATOM 1264 C C . ALA A 1 161 ? 9.592 4.852 -21.173 1.00 82.88 161 ALA A C 1
ATOM 1266 O O . ALA A 1 161 ? 10.761 5.245 -21.185 1.00 82.88 161 ALA A O 1
ATOM 1267 N N . GLY A 1 162 ? 9.264 3.575 -20.958 1.00 86.06 162 GLY A N 1
ATOM 1268 C CA . GLY A 1 162 ? 10.209 2.528 -20.610 1.00 86.06 162 GLY A CA 1
ATOM 1269 C C . GLY A 1 162 ? 10.554 2.503 -19.121 1.00 86.06 162 GLY A C 1
ATOM 1270 O O . GLY A 1 162 ? 10.309 3.434 -18.351 1.00 86.06 162 GLY A O 1
ATOM 1271 N N . VAL A 1 163 ? 11.158 1.395 -18.699 1.00 92.88 163 VAL A N 1
ATOM 1272 C CA . VAL A 1 163 ? 11.485 1.146 -17.293 1.00 92.88 163 VAL A CA 1
ATOM 1273 C C . VAL A 1 163 ? 12.809 1.824 -16.927 1.00 92.88 163 VAL A C 1
ATOM 1275 O O . VAL A 1 163 ? 13.890 1.258 -17.089 1.00 92.88 163 VAL A O 1
ATOM 1278 N N . THR A 1 164 ? 12.730 3.063 -16.436 1.00 94.44 164 THR A N 1
ATOM 1279 C CA . THR A 1 164 ? 13.900 3.826 -15.974 1.00 94.44 164 THR A CA 1
ATOM 1280 C C . THR A 1 164 ? 14.180 3.597 -14.487 1.00 94.44 164 THR A C 1
ATOM 1282 O O . THR A 1 164 ? 13.283 3.317 -13.692 1.00 94.44 164 THR A O 1
ATOM 1285 N N . ARG A 1 165 ? 15.440 3.774 -14.066 1.00 92.31 165 ARG A N 1
ATOM 1286 C CA . ARG A 1 165 ? 15.822 3.667 -12.646 1.00 92.31 165 ARG A CA 1
ATOM 1287 C C . ARG A 1 165 ? 15.057 4.654 -11.760 1.00 92.31 165 ARG A C 1
ATOM 1289 O O . ARG A 1 165 ? 14.686 4.308 -10.644 1.00 92.31 165 ARG A O 1
ATOM 1296 N N . GLU A 1 166 ? 14.841 5.875 -12.239 1.00 94.06 166 GLU A N 1
ATOM 1297 C CA . GLU A 1 166 ? 14.106 6.905 -11.501 1.00 94.06 166 GLU A CA 1
ATOM 1298 C C . GLU A 1 166 ? 12.648 6.499 -11.260 1.00 94.06 166 GLU A C 1
ATOM 1300 O O . GLU A 1 166 ? 12.165 6.590 -10.129 1.00 94.06 166 GLU A O 1
ATOM 1305 N N . LEU A 1 167 ? 11.984 5.971 -12.293 1.00 95.56 167 LEU A N 1
ATOM 1306 C CA . LEU A 1 167 ? 10.625 5.448 -12.198 1.00 95.56 167 LEU A CA 1
ATOM 1307 C C . LEU A 1 167 ? 10.541 4.308 -11.175 1.00 95.56 167 LEU A C 1
ATOM 1309 O O . LEU A 1 167 ? 9.709 4.356 -10.273 1.00 95.56 167 LEU A O 1
ATOM 1313 N N . LEU A 1 168 ? 11.454 3.335 -11.247 1.00 95.19 168 LEU A N 1
ATOM 1314 C CA . LEU A 1 168 ? 11.495 2.204 -10.313 1.00 95.19 168 LEU A CA 1
ATOM 1315 C C . LEU A 1 168 ? 11.694 2.640 -8.854 1.00 95.19 168 LEU A C 1
ATOM 1317 O O . LEU A 1 168 ? 11.067 2.088 -7.952 1.00 95.19 168 LEU A O 1
ATOM 1321 N N . LEU A 1 169 ? 12.540 3.645 -8.605 1.00 91.44 169 LEU A N 1
ATOM 1322 C CA . LEU A 1 169 ? 12.734 4.188 -7.257 1.00 91.44 169 LEU A CA 1
ATOM 1323 C C . LEU A 1 169 ? 11.488 4.920 -6.748 1.00 91.44 169 LEU A C 1
ATOM 1325 O O . LEU A 1 169 ? 11.166 4.823 -5.564 1.00 91.44 169 LEU A O 1
ATOM 1329 N N . SER A 1 170 ? 10.784 5.639 -7.623 1.00 94.19 170 SER A N 1
ATOM 1330 C CA . SER A 1 170 ? 9.511 6.279 -7.284 1.00 94.19 170 SER A CA 1
ATOM 1331 C C . SER A 1 170 ? 8.432 5.251 -6.956 1.00 94.19 170 SER A C 1
ATOM 1333 O O . SER A 1 170 ? 7.775 5.397 -5.926 1.00 94.19 170 SER A O 1
ATOM 1335 N N . ILE A 1 171 ? 8.338 4.174 -7.741 1.00 95.44 171 ILE A N 1
ATOM 1336 C CA . ILE A 1 171 ? 7.444 3.042 -7.470 1.00 95.44 171 ILE A CA 1
ATOM 1337 C C . ILE A 1 171 ? 7.770 2.417 -6.109 1.00 95.44 171 ILE A C 1
ATOM 1339 O O . ILE A 1 171 ? 6.888 2.335 -5.259 1.00 95.44 171 ILE A O 1
ATOM 1343 N N . LYS A 1 172 ? 9.034 2.043 -5.849 1.00 91.81 172 LYS A N 1
ATOM 1344 C CA . LYS A 1 172 ? 9.438 1.431 -4.567 1.00 91.81 172 LYS A CA 1
ATOM 1345 C C . LYS A 1 172 ? 9.056 2.305 -3.369 1.00 91.81 172 LYS A C 1
ATOM 1347 O O . LYS A 1 172 ? 8.471 1.807 -2.414 1.00 91.81 172 LYS A O 1
ATOM 1352 N N . ARG A 1 173 ? 9.338 3.613 -3.428 1.00 89.25 173 ARG A N 1
ATOM 1353 C CA . ARG A 1 173 ? 8.973 4.555 -2.351 1.00 89.25 173 ARG A CA 1
ATOM 1354 C C . ARG A 1 173 ? 7.465 4.663 -2.153 1.00 89.25 173 ARG A C 1
ATOM 1356 O O . ARG A 1 173 ? 7.019 4.709 -1.011 1.00 89.25 173 ARG A O 1
ATOM 1363 N N . HIS A 1 174 ? 6.698 4.730 -3.242 1.00 93.19 174 HIS A N 1
ATOM 1364 C CA . HIS A 1 174 ? 5.244 4.786 -3.156 1.00 93.19 174 HIS A CA 1
ATOM 1365 C C . HIS A 1 174 ? 4.695 3.515 -2.508 1.00 93.19 174 HIS A C 1
ATOM 1367 O O . HIS A 1 174 ? 3.923 3.609 -1.562 1.00 93.19 174 HIS A O 1
ATOM 1373 N N . LEU A 1 175 ? 5.132 2.341 -2.971 1.00 91.75 175 LEU A N 1
ATOM 1374 C CA . LEU A 1 175 ? 4.661 1.056 -2.461 1.00 91.75 175 LEU A CA 1
ATOM 1375 C C . LEU A 1 175 ? 4.974 0.866 -0.976 1.00 91.75 175 LEU A C 1
ATOM 1377 O O . LEU A 1 175 ? 4.095 0.439 -0.243 1.00 91.75 175 LEU A O 1
ATOM 1381 N N . ILE A 1 176 ? 6.169 1.244 -0.506 1.00 86.56 176 ILE A N 1
ATOM 1382 C CA . ILE A 1 176 ? 6.476 1.211 0.936 1.00 86.56 176 ILE A CA 1
ATOM 1383 C C . ILE A 1 176 ? 5.504 2.098 1.715 1.00 86.56 176 ILE A C 1
ATOM 1385 O O . ILE A 1 176 ? 4.965 1.667 2.730 1.00 86.56 176 ILE A O 1
ATOM 1389 N N . ARG A 1 177 ? 5.283 3.337 1.251 1.00 85.31 177 ARG A N 1
ATOM 1390 C CA . ARG A 1 177 ? 4.361 4.261 1.920 1.00 85.31 177 ARG A CA 1
ATOM 1391 C C . ARG A 1 177 ? 2.958 3.671 1.973 1.00 85.31 177 ARG A C 1
ATOM 1393 O O . ARG A 1 177 ? 2.349 3.716 3.031 1.00 85.31 177 ARG A O 1
ATOM 1400 N N . LEU A 1 178 ? 2.478 3.114 0.865 1.00 88.50 178 LEU A N 1
ATOM 1401 C CA . LEU A 1 178 ? 1.173 2.470 0.799 1.00 88.50 178 LEU A CA 1
ATOM 1402 C C . LEU A 1 178 ? 1.100 1.313 1.805 1.00 88.50 178 LEU A C 1
ATOM 1404 O O . LEU A 1 178 ? 0.291 1.354 2.717 1.00 88.50 178 LEU A O 1
ATOM 1408 N N . LEU A 1 179 ? 2.019 0.349 1.725 1.00 85.12 179 LEU A N 1
ATOM 1409 C CA . LEU A 1 179 ? 2.016 -0.844 2.578 1.00 85.12 179 LEU A CA 1
ATOM 1410 C C . LEU A 1 179 ? 2.176 -0.564 4.072 1.00 85.12 179 LEU A C 1
ATOM 1412 O O . LEU A 1 179 ? 1.701 -1.350 4.887 1.00 85.12 179 LEU A O 1
ATOM 1416 N N . ILE A 1 180 ? 2.876 0.500 4.457 1.00 81.00 180 ILE A N 1
ATOM 1417 C CA . ILE A 1 180 ? 3.098 0.813 5.871 1.00 81.00 180 ILE A CA 1
ATOM 1418 C C . ILE A 1 180 ? 2.045 1.785 6.387 1.00 81.00 180 ILE A C 1
ATOM 1420 O O . ILE A 1 180 ? 1.455 1.529 7.433 1.00 81.00 180 ILE A O 1
ATOM 1424 N N . ASN A 1 181 ? 1.799 2.890 5.684 1.00 79.31 181 ASN A N 1
ATOM 1425 C CA . ASN A 1 181 ? 0.983 3.969 6.230 1.00 79.31 181 ASN A CA 1
ATOM 1426 C C . ASN A 1 181 ? -0.508 3.668 6.111 1.00 79.31 181 ASN A C 1
ATOM 1428 O O . ASN A 1 181 ? -1.221 3.905 7.080 1.00 79.31 181 ASN A O 1
ATOM 1432 N N . HIS A 1 182 ? -0.959 3.123 4.979 1.00 86.69 182 HIS A N 1
ATOM 1433 C CA . HIS A 1 182 ? -2.368 2.772 4.787 1.00 86.69 182 HIS A CA 1
ATOM 1434 C C . HIS A 1 182 ? -2.795 1.688 5.778 1.00 86.69 182 HIS A C 1
ATOM 1436 O O . HIS A 1 182 ? -3.659 1.924 6.619 1.00 86.69 182 HIS A O 1
ATOM 1442 N N . THR A 1 183 ? -2.041 0.585 5.809 1.00 81.56 183 THR A N 1
ATOM 1443 C CA . THR A 1 183 ? -2.210 -0.513 6.767 1.00 81.56 183 THR A CA 1
ATOM 1444 C C . THR A 1 183 ? -2.281 -0.014 8.215 1.00 81.56 183 THR A C 1
ATOM 1446 O O . THR A 1 183 ? -3.151 -0.408 8.990 1.00 81.56 183 THR A O 1
ATOM 1449 N N . ARG A 1 184 ? -1.376 0.894 8.615 1.00 78.00 184 ARG A N 1
ATOM 1450 C CA . ARG A 1 184 ? -1.338 1.436 9.988 1.00 78.00 184 ARG A CA 1
ATOM 1451 C C . ARG A 1 184 ? -2.519 2.340 10.323 1.00 78.00 184 ARG A C 1
ATOM 1453 O O . ARG A 1 184 ? -2.914 2.385 11.488 1.00 78.00 184 ARG A O 1
ATOM 1460 N N . ARG A 1 185 ? -3.018 3.107 9.356 1.00 80.38 185 ARG A N 1
ATOM 1461 C CA . ARG A 1 185 ? -3.958 4.206 9.608 1.00 80.38 185 ARG A CA 1
ATOM 1462 C C . ARG A 1 185 ? -5.389 3.827 9.286 1.00 80.38 185 ARG A C 1
ATOM 1464 O O . ARG A 1 185 ? -6.253 3.999 10.139 1.00 80.38 185 ARG A O 1
ATOM 1471 N N . ASP A 1 186 ? -5.622 3.312 8.091 1.00 87.12 186 ASP A N 1
ATOM 1472 C CA . ASP A 1 186 ? -6.959 3.098 7.550 1.00 87.12 186 ASP A CA 1
ATOM 1473 C C . ASP A 1 186 ? -7.427 1.672 7.875 1.00 87.12 186 ASP A C 1
ATOM 1475 O O . ASP A 1 186 ? -8.434 1.478 8.566 1.00 87.12 186 ASP A O 1
ATOM 1479 N N . ASP A 1 187 ? -6.624 0.665 7.521 1.00 87.62 187 ASP A N 1
ATOM 1480 C CA . ASP A 1 187 ? -7.009 -0.750 7.657 1.00 87.62 187 ASP A CA 1
ATOM 1481 C C . ASP A 1 187 ? -7.103 -1.172 9.122 1.00 87.62 187 ASP A C 1
ATOM 1483 O O . ASP A 1 187 ? -7.991 -1.938 9.508 1.00 87.62 187 ASP A O 1
ATOM 1487 N N . LEU A 1 188 ? -6.271 -0.581 9.987 1.00 85.19 188 LEU A N 1
ATOM 1488 C CA . LEU A 1 188 ? -6.378 -0.744 11.435 1.00 85.19 188 LEU A CA 1
ATOM 1489 C C . LEU A 1 188 ? -7.735 -0.267 11.974 1.00 85.19 188 LEU A C 1
ATOM 1491 O O . LEU A 1 188 ? -8.319 -0.921 12.846 1.00 85.19 188 LEU A O 1
ATOM 1495 N N . LEU A 1 189 ? -8.243 0.871 11.489 1.00 86.94 189 LEU A N 1
ATOM 1496 C CA . LEU A 1 189 ? -9.529 1.414 11.930 1.00 86.94 189 LEU A CA 1
ATOM 1497 C C . LEU A 1 189 ? -10.689 0.553 11.428 1.00 86.94 189 LEU A C 1
ATOM 1499 O O . LEU A 1 189 ? -11.614 0.281 12.202 1.00 86.94 189 LEU A O 1
ATOM 1503 N N . LEU A 1 190 ? -10.620 0.079 10.181 1.00 85.12 190 LEU A N 1
ATOM 1504 C CA . LEU A 1 190 ? -11.582 -0.882 9.645 1.00 85.12 190 LEU A CA 1
ATOM 1505 C C . LEU A 1 190 ? -11.580 -2.177 10.466 1.00 85.12 190 LEU A C 1
ATOM 1507 O O . LEU A 1 190 ? -12.632 -2.620 10.930 1.00 85.12 190 LEU A O 1
ATOM 1511 N N . CYS A 1 191 ? -10.411 -2.768 10.704 1.00 83.38 191 CYS A N 1
ATOM 1512 C CA . CYS A 1 191 ? -10.295 -4.009 11.462 1.00 83.38 191 CYS A CA 1
ATOM 1513 C C . CYS A 1 191 ? -10.795 -3.855 12.899 1.00 83.38 191 CYS A C 1
ATOM 1515 O O . CYS A 1 191 ? -11.521 -4.718 13.396 1.00 83.38 191 CYS A O 1
ATOM 1517 N N . ARG A 1 192 ? -10.492 -2.727 13.555 1.00 84.81 192 ARG A N 1
ATOM 1518 C CA . ARG A 1 192 ? -11.037 -2.413 14.882 1.00 84.81 192 ARG A CA 1
ATOM 1519 C C . ARG A 1 192 ? -12.564 -2.388 14.858 1.00 84.81 192 ARG A C 1
ATOM 1521 O O . ARG A 1 192 ? -13.172 -3.018 15.717 1.00 84.81 192 ARG A O 1
ATOM 1528 N N . HIS A 1 193 ? -13.174 -1.720 13.877 1.00 84.00 193 HIS A N 1
ATOM 1529 C CA . HIS A 1 193 ? -14.635 -1.684 13.711 1.00 84.00 193 HIS A CA 1
ATOM 1530 C C . HIS A 1 193 ? -15.228 -3.086 13.511 1.00 84.00 193 HIS A C 1
ATOM 1532 O O . HIS A 1 193 ? -16.225 -3.434 14.143 1.0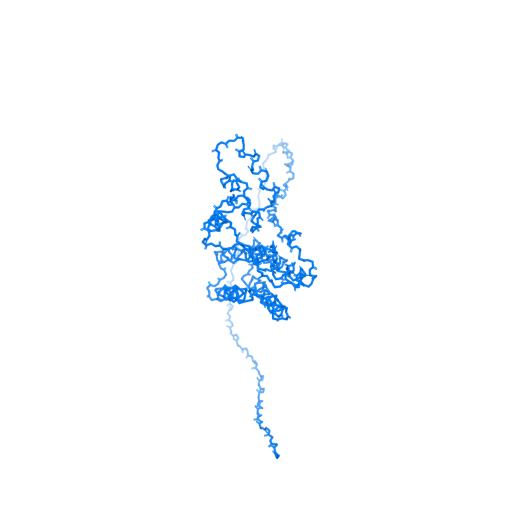0 84.00 193 HIS A O 1
ATOM 1538 N N . LEU A 1 194 ? -14.589 -3.917 12.681 1.00 79.75 194 LEU A N 1
ATOM 1539 C CA . LEU A 1 194 ? -15.024 -5.294 12.422 1.00 79.75 194 LEU A CA 1
ATOM 1540 C C . LEU A 1 194 ? -14.969 -6.184 13.672 1.00 79.75 194 LEU A C 1
ATOM 1542 O O . LEU A 1 194 ? -15.820 -7.058 13.829 1.00 79.75 194 LEU A O 1
ATOM 1546 N N . LEU A 1 195 ? -13.996 -5.961 14.559 1.00 78.69 195 LEU A N 1
ATOM 1547 C CA . LEU A 1 195 ? -13.830 -6.741 15.787 1.00 78.69 195 LEU A CA 1
ATOM 1548 C C . LEU A 1 195 ? -14.721 -6.267 16.940 1.00 78.69 195 LEU A C 1
ATOM 1550 O O . LEU A 1 195 ? -15.189 -7.094 17.721 1.00 78.69 195 LEU A O 1
ATOM 1554 N N . THR A 1 196 ? -14.938 -4.956 17.084 1.00 77.75 196 THR A N 1
ATOM 1555 C CA . THR A 1 196 ? -15.668 -4.394 18.235 1.00 77.75 196 THR A CA 1
ATOM 1556 C C . THR A 1 196 ? -17.158 -4.187 17.974 1.00 77.75 196 THR A C 1
ATOM 1558 O O . THR A 1 196 ? -17.926 -4.083 18.930 1.00 77.75 196 THR A O 1
ATOM 1561 N N . GLY A 1 197 ? -17.587 -4.121 16.709 1.00 59.69 197 GLY A N 1
ATOM 1562 C CA . GLY A 1 197 ? -18.992 -3.940 16.329 1.00 59.69 197 GLY A CA 1
ATOM 1563 C C . GLY A 1 197 ? -19.604 -2.586 16.722 1.00 59.69 197 GLY A C 1
ATOM 1564 O O . GLY A 1 197 ? -20.825 -2.444 16.670 1.00 59.69 197 GLY A O 1
ATOM 1565 N N . GLN A 1 198 ? -18.798 -1.597 17.126 1.00 46.84 198 GLN A N 1
ATOM 1566 C CA . GLN A 1 198 ? -19.261 -0.253 17.493 1.00 46.84 198 GLN A CA 1
ATOM 1567 C C . GLN A 1 198 ? -18.973 0.763 16.385 1.00 46.84 198 GLN A C 1
ATOM 1569 O O . GLN A 1 198 ? -17.870 0.801 15.849 1.00 46.84 198 GLN A O 1
ATOM 1574 N N . ALA A 1 199 ? -19.945 1.638 16.100 1.00 40.00 199 ALA A N 1
ATOM 1575 C CA . ALA A 1 199 ? -19.749 2.797 15.235 1.00 40.00 199 ALA A CA 1
ATOM 1576 C C . ALA A 1 199 ? -18.703 3.744 15.851 1.00 40.00 199 ALA A C 1
ATOM 1578 O O . ALA A 1 199 ? -18.870 4.223 16.972 1.00 40.00 199 ALA A O 1
ATOM 1579 N N . ALA A 1 200 ? -17.618 4.004 15.125 1.00 40.91 200 ALA A N 1
ATOM 1580 C CA . ALA A 1 200 ? -16.549 4.888 15.563 1.00 40.91 200 ALA A CA 1
ATOM 1581 C C . ALA A 1 200 ? -17.022 6.353 15.681 1.00 40.91 200 ALA A C 1
ATOM 1583 O O . ALA A 1 200 ? -17.230 7.033 14.680 1.00 40.91 200 ALA A O 1
ATOM 1584 N N . SER A 1 201 ? -17.129 6.858 16.911 1.00 38.34 201 SER A N 1
ATOM 1585 C CA . SER A 1 201 ? -17.013 8.284 17.245 1.00 38.34 201 SER A CA 1
ATOM 1586 C C . SER A 1 201 ? -15.668 8.502 17.959 1.00 38.34 201 SER A C 1
ATOM 1588 O O . SER A 1 201 ? -15.455 7.913 19.021 1.00 38.34 201 SER A O 1
ATOM 1590 N N . GLY A 1 202 ? -14.749 9.273 17.358 1.00 43.53 202 GLY A N 1
ATOM 1591 C CA . GLY A 1 202 ? -13.391 9.544 17.881 1.00 43.53 202 GLY A CA 1
ATOM 1592 C C . GLY A 1 202 ? -13.339 10.606 18.997 1.00 43.53 202 GLY A C 1
ATOM 1593 O O . GLY A 1 202 ? -14.335 11.307 19.178 1.00 43.53 202 GLY A O 1
ATOM 1594 N N . PRO A 1 203 ? -12.231 10.759 19.760 1.00 41.62 203 PRO A N 1
ATOM 1595 C CA . PRO A 1 203 ? -12.145 11.725 20.846 1.00 41.62 203 PRO A CA 1
ATOM 1596 C C . PRO A 1 203 ? -11.684 13.103 20.359 1.00 41.62 203 PRO A C 1
ATOM 1598 O O . PRO A 1 203 ? -10.907 13.242 19.415 1.00 41.62 203 PRO A O 1
ATOM 1601 N N . ASP A 1 204 ? -12.102 14.127 21.094 1.00 46.06 204 ASP A N 1
ATOM 1602 C CA . ASP A 1 204 ? -11.504 15.458 21.057 1.00 46.06 204 ASP A CA 1
ATOM 1603 C C . ASP A 1 204 ? -10.114 15.419 21.712 1.00 46.06 204 ASP A C 1
ATOM 1605 O O . ASP A 1 204 ? -9.991 15.192 22.917 1.00 46.06 204 ASP A O 1
ATOM 1609 N N . VAL A 1 205 ? -9.054 15.657 20.937 1.00 47.22 205 VAL A N 1
ATOM 1610 C CA . VAL A 1 205 ? -7.693 15.819 21.471 1.00 47.22 205 VAL A CA 1
ATOM 1611 C C . VAL A 1 205 ? -7.495 17.283 21.889 1.00 47.22 205 VAL A C 1
ATOM 1613 O O . VAL A 1 205 ? -7.568 18.169 21.034 1.00 47.22 205 VAL A O 1
ATOM 1616 N N . PRO A 1 206 ? -7.251 17.590 23.180 1.00 44.16 206 PRO A N 1
ATOM 1617 C CA . PRO A 1 206 ? -7.099 18.966 23.631 1.00 44.16 206 PRO A CA 1
ATOM 1618 C C . PRO A 1 206 ? -5.756 19.575 23.170 1.00 44.16 206 PRO A C 1
ATOM 1620 O O . PRO A 1 206 ? -4.744 18.872 23.145 1.00 44.16 206 PRO A O 1
ATOM 1623 N N . PRO A 1 207 ? -5.687 20.901 22.919 1.00 46.28 207 PRO A N 1
ATOM 1624 C CA . PRO A 1 207 ? -4.477 21.619 22.473 1.00 46.28 207 PRO A CA 1
ATOM 1625 C C . PRO A 1 207 ? -3.246 21.539 23.403 1.00 46.28 207 PRO A C 1
ATOM 1627 O O . PRO A 1 207 ? -2.205 22.123 23.109 1.00 46.28 207 PRO A O 1
ATOM 1630 N N . THR A 1 208 ? -3.365 20.867 24.552 1.00 50.47 208 THR A N 1
ATOM 1631 C CA . THR A 1 208 ? -2.311 20.651 25.554 1.00 50.47 208 THR A CA 1
ATOM 1632 C C . THR A 1 208 ? -1.639 19.278 25.453 1.00 50.47 208 THR A C 1
ATOM 1634 O O . THR A 1 208 ? -0.694 19.017 26.201 1.00 50.47 208 THR A O 1
ATOM 1637 N N . ALA A 1 209 ? -2.093 18.398 24.552 1.00 57.72 209 ALA A N 1
ATOM 1638 C CA . ALA A 1 209 ? -1.496 17.082 24.350 1.00 57.72 209 ALA A CA 1
ATOM 1639 C C . ALA A 1 209 ? -0.027 17.210 23.904 1.00 57.72 209 ALA A C 1
ATOM 1641 O O . ALA A 1 209 ? 0.315 17.973 22.994 1.00 57.72 209 ALA A O 1
ATOM 1642 N N . GLN A 1 210 ? 0.871 16.493 24.583 1.00 79.12 210 GLN A N 1
ATOM 1643 C CA . GLN A 1 210 ? 2.297 16.508 24.259 1.00 79.12 210 GLN A CA 1
ATOM 1644 C C . GLN A 1 210 ? 2.526 15.815 22.914 1.00 79.12 210 GLN A C 1
ATOM 1646 O O . GLN A 1 210 ? 1.954 14.758 22.661 1.00 79.12 210 GLN A O 1
ATOM 1651 N N . ILE A 1 211 ? 3.412 16.370 22.082 1.00 73.62 211 ILE A N 1
ATOM 1652 C CA . ILE A 1 211 ? 3.695 15.837 20.738 1.00 73.62 211 ILE A CA 1
ATOM 1653 C C . ILE A 1 211 ? 4.116 14.358 20.771 1.00 73.62 211 ILE A C 1
ATOM 1655 O O . ILE A 1 211 ? 3.771 13.599 19.878 1.00 73.62 211 ILE A O 1
ATOM 1659 N N . GLY A 1 212 ? 4.802 13.930 21.836 1.00 74.88 212 GLY A N 1
ATOM 1660 C CA . GLY A 1 212 ? 5.189 12.536 22.032 1.00 74.88 212 GLY A CA 1
ATOM 1661 C C . GLY A 1 212 ? 4.001 11.593 22.212 1.00 74.88 212 GLY A C 1
ATOM 1662 O O . GLY A 1 212 ? 3.984 10.531 21.602 1.00 74.88 212 GLY A O 1
ATOM 1663 N N . GLU A 1 213 ? 2.995 11.986 22.997 1.00 78.44 213 GLU A N 1
ATOM 1664 C CA . GLU A 1 213 ? 1.789 11.169 23.178 1.00 78.44 213 GLU A CA 1
ATOM 1665 C C . GLU A 1 213 ? 0.967 11.146 21.890 1.00 78.44 213 GLU A C 1
ATOM 1667 O O . GLU A 1 213 ? 0.582 10.068 21.473 1.00 78.44 213 GLU A O 1
ATOM 1672 N N . ILE A 1 214 ? 0.838 12.277 21.183 1.00 72.12 214 ILE A N 1
ATOM 1673 C CA . ILE A 1 214 ? 0.183 12.337 19.862 1.00 72.12 214 ILE A CA 1
ATOM 1674 C C . ILE A 1 214 ? 0.835 11.372 18.864 1.00 72.12 214 ILE A C 1
ATOM 1676 O O . ILE A 1 214 ? 0.140 10.690 18.117 1.00 72.12 214 ILE A O 1
ATOM 1680 N N . LEU A 1 215 ? 2.167 11.291 18.849 1.00 75.62 215 LEU A N 1
ATOM 1681 C CA . LEU A 1 215 ? 2.895 10.375 17.969 1.00 75.62 215 LEU A CA 1
ATOM 1682 C C . LEU A 1 215 ? 2.676 8.900 18.343 1.00 75.62 215 LEU A C 1
ATOM 1684 O O . LEU A 1 215 ? 2.705 8.045 17.460 1.00 75.62 215 LEU A O 1
ATOM 1688 N N . VAL A 1 216 ? 2.452 8.589 19.623 1.00 73.19 216 VAL A N 1
ATOM 1689 C CA . VAL A 1 216 ? 2.080 7.236 20.077 1.00 73.19 216 VAL A CA 1
ATOM 1690 C C . VAL A 1 216 ? 0.643 6.913 19.688 1.00 73.19 216 VAL A C 1
ATOM 1692 O O . VAL A 1 216 ? 0.354 5.855 19.136 1.00 73.19 216 VAL A O 1
ATOM 1695 N N . ASP A 1 217 ? -0.241 7.859 19.947 1.00 64.56 217 ASP A N 1
ATOM 1696 C CA . ASP A 1 217 ? -1.676 7.804 19.723 1.00 64.56 217 ASP A CA 1
ATOM 1697 C C . ASP A 1 217 ? -2.017 7.661 18.230 1.00 64.56 217 ASP A C 1
ATOM 1699 O O . ASP A 1 217 ? -2.894 6.877 17.859 1.00 64.56 217 ASP A O 1
ATOM 1703 N N . ALA A 1 218 ? -1.277 8.354 17.363 1.00 62.31 218 ALA A N 1
ATOM 1704 C CA . ALA A 1 218 ? -1.346 8.219 15.909 1.00 62.31 218 ALA A CA 1
ATOM 1705 C C . ALA A 1 218 ? -0.466 7.075 15.355 1.00 62.31 218 ALA A C 1
ATOM 1707 O O . ALA A 1 218 ? -0.319 6.944 14.143 1.00 62.31 218 ALA A O 1
ATOM 1708 N N . ALA A 1 219 ? 0.110 6.242 16.231 1.00 63.34 219 ALA A N 1
ATOM 1709 C CA . ALA A 1 219 ? 0.921 5.067 15.899 1.00 63.34 219 ALA A CA 1
ATOM 1710 C C . ALA A 1 219 ? 2.164 5.334 15.016 1.00 63.34 219 ALA A C 1
ATOM 1712 O O . ALA A 1 219 ? 2.711 4.406 14.408 1.00 63.34 219 ALA A O 1
ATOM 1713 N N . PHE A 1 220 ? 2.658 6.577 14.990 1.00 68.62 220 PHE A N 1
ATOM 1714 C CA . PHE A 1 220 ? 3.939 6.933 14.370 1.00 68.62 220 PHE A CA 1
ATOM 1715 C C . PHE A 1 220 ? 5.119 6.350 15.149 1.00 68.62 220 PHE A C 1
ATOM 1717 O O . PHE A 1 220 ? 6.110 5.935 14.557 1.00 68.62 220 PHE A O 1
ATOM 1724 N N . ILE A 1 221 ? 5.005 6.273 16.479 1.00 75.25 221 ILE A N 1
ATOM 1725 C CA . ILE A 1 221 ? 6.018 5.673 17.355 1.00 75.25 221 ILE A CA 1
ATOM 1726 C C . ILE A 1 221 ? 5.377 4.750 18.388 1.00 75.25 221 ILE A C 1
ATOM 1728 O O . ILE A 1 221 ? 4.229 4.922 18.778 1.00 75.25 221 ILE A O 1
ATOM 1732 N N . SER A 1 222 ? 6.139 3.779 18.890 1.00 76.06 222 SER A N 1
ATOM 1733 C CA . SER A 1 222 ? 5.702 2.973 20.034 1.00 76.06 222 SER A CA 1
ATOM 1734 C C . SER A 1 222 ? 5.891 3.730 21.356 1.00 76.06 222 SER A C 1
ATOM 1736 O O . SER A 1 222 ? 6.745 4.617 21.469 1.00 76.06 222 SER A O 1
ATOM 1738 N N . ARG A 1 223 ? 5.156 3.335 22.404 1.00 78.81 223 ARG A N 1
ATOM 1739 C CA . ARG A 1 223 ? 5.340 3.889 23.758 1.00 78.81 223 ARG A CA 1
ATOM 1740 C C . ARG A 1 223 ? 6.757 3.629 24.303 1.00 78.81 223 ARG A C 1
ATOM 1742 O O . ARG A 1 223 ? 7.302 4.474 25.013 1.00 78.81 223 ARG A O 1
ATOM 1749 N N . ASP A 1 224 ? 7.387 2.520 23.915 1.00 80.75 224 ASP A N 1
ATOM 1750 C CA . ASP A 1 224 ? 8.783 2.220 24.261 1.00 80.75 224 ASP A CA 1
ATOM 1751 C C . ASP A 1 224 ? 9.768 3.135 23.524 1.00 80.75 224 ASP A C 1
ATOM 1753 O O . ASP A 1 224 ? 10.725 3.634 24.124 1.00 80.75 224 ASP A O 1
ATOM 1757 N N . THR A 1 225 ? 9.498 3.430 22.251 1.00 84.75 225 THR A N 1
ATOM 1758 C CA . THR A 1 225 ? 10.262 4.402 21.457 1.00 84.75 225 THR A CA 1
ATOM 1759 C C . THR A 1 225 ? 10.178 5.795 22.077 1.00 84.75 225 THR A C 1
ATOM 1761 O O . THR A 1 225 ? 11.207 6.455 22.232 1.00 84.75 225 THR A O 1
ATOM 1764 N N . LEU A 1 226 ? 8.984 6.220 22.506 1.00 88.50 226 LEU A N 1
ATOM 1765 C CA . LEU A 1 226 ? 8.794 7.488 23.212 1.00 88.50 226 LEU A CA 1
ATOM 1766 C C . LEU A 1 226 ? 9.584 7.524 24.527 1.00 88.50 226 LEU A C 1
ATOM 1768 O O . LEU A 1 226 ? 10.280 8.500 24.809 1.00 88.50 226 LEU A O 1
ATOM 1772 N N . LYS A 1 227 ? 9.537 6.446 25.316 1.00 87.88 227 LYS A N 1
ATOM 1773 C CA . LYS A 1 227 ? 10.287 6.340 26.575 1.00 87.88 227 LYS A CA 1
ATOM 1774 C C . LYS A 1 227 ? 11.800 6.427 26.350 1.00 87.88 227 LYS A C 1
ATOM 1776 O O . LYS A 1 227 ? 12.489 7.128 27.092 1.00 87.88 227 LYS A O 1
ATOM 1781 N N . ALA A 1 228 ? 12.313 5.755 25.320 1.00 85.12 228 ALA A N 1
ATOM 1782 C CA . ALA A 1 228 ? 13.723 5.819 24.942 1.00 85.12 228 ALA A CA 1
ATOM 1783 C C . ALA A 1 228 ? 14.134 7.224 24.467 1.00 85.12 228 ALA A C 1
ATOM 1785 O O . ALA A 1 228 ? 15.210 7.703 24.827 1.00 85.12 228 ALA A O 1
ATOM 1786 N N . ALA A 1 229 ? 13.272 7.903 23.706 1.00 87.75 229 ALA A N 1
ATOM 1787 C CA . ALA A 1 229 ? 13.515 9.266 23.245 1.00 87.75 229 ALA A CA 1
ATOM 1788 C C . ALA A 1 229 ? 13.525 10.277 24.403 1.00 87.75 229 ALA A C 1
ATOM 1790 O O . ALA A 1 229 ? 14.430 11.103 24.482 1.00 87.75 229 ALA A O 1
ATOM 1791 N N . LEU A 1 230 ? 12.588 10.165 25.351 1.00 87.19 230 LEU A N 1
ATOM 1792 C CA . LEU A 1 230 ? 12.550 11.007 26.552 1.00 87.19 230 LEU A CA 1
ATOM 1793 C C . LEU A 1 230 ? 13.783 10.803 27.439 1.00 87.19 230 LEU A C 1
ATOM 1795 O O . LEU A 1 230 ? 14.336 11.777 27.940 1.00 87.19 230 LEU A O 1
ATOM 1799 N N . ALA A 1 231 ? 14.256 9.562 27.596 1.00 85.75 231 ALA A N 1
ATOM 1800 C CA . ALA A 1 231 ? 15.484 9.283 28.343 1.00 85.75 231 ALA A CA 1
ATOM 1801 C C . ALA A 1 231 ? 16.705 9.978 27.714 1.00 85.75 231 ALA A C 1
ATOM 1803 O O . ALA A 1 231 ? 17.480 10.613 28.421 1.00 85.75 231 ALA A O 1
ATOM 1804 N N . ARG A 1 232 ? 16.829 9.942 26.379 1.00 85.62 232 ARG A N 1
ATOM 1805 C CA . ARG A 1 232 ? 17.898 10.645 25.643 1.00 85.62 232 ARG A CA 1
ATOM 1806 C C . ARG A 1 232 ? 17.746 12.165 25.675 1.00 85.62 232 ARG A C 1
ATOM 1808 O O . ARG A 1 232 ? 18.742 12.880 25.668 1.00 85.62 232 ARG A O 1
ATOM 1815 N N . GLN A 1 233 ? 16.514 12.665 25.720 1.00 86.62 233 GLN A N 1
ATOM 1816 C CA . GLN A 1 233 ? 16.231 14.093 25.832 1.00 86.62 233 GLN A CA 1
ATOM 1817 C C . GLN A 1 233 ? 16.656 14.660 27.197 1.00 86.62 233 GLN A C 1
ATOM 1819 O O . GLN A 1 233 ? 17.066 15.810 27.285 1.00 86.62 233 GLN A O 1
ATOM 1824 N N . GLN A 1 234 ? 16.602 13.864 28.268 1.00 73.56 234 GLN A N 1
ATOM 1825 C CA . GLN A 1 234 ? 17.067 14.297 29.593 1.00 73.56 234 GLN A CA 1
ATOM 1826 C C . GLN A 1 234 ? 18.594 14.484 29.656 1.00 73.56 234 GLN A C 1
ATOM 1828 O O . GLN A 1 234 ? 19.089 15.207 30.517 1.00 73.56 234 GLN A O 1
ATOM 1833 N N . GLU A 1 235 ? 19.344 13.878 28.730 1.00 68.88 235 GLU A N 1
ATOM 1834 C CA . GLU A 1 235 ? 20.812 13.932 28.685 1.00 68.88 235 GLU A CA 1
ATOM 1835 C C . GLU A 1 235 ? 21.358 15.107 27.846 1.00 68.88 235 GLU A C 1
ATOM 1837 O O . GLU A 1 235 ? 22.563 15.366 27.853 1.00 68.88 235 GLU A O 1
ATOM 1842 N N . GLY A 1 236 ? 20.501 15.875 27.162 1.00 63.00 236 GLY A N 1
ATOM 1843 C CA . GLY A 1 236 ? 20.924 17.043 26.386 1.00 63.00 236 GLY A CA 1
ATOM 1844 C C . GLY A 1 236 ? 19.768 17.973 26.028 1.00 63.00 236 GLY A C 1
ATOM 1845 O O . GLY A 1 236 ? 18.663 17.520 25.779 1.00 63.00 236 GLY A O 1
ATOM 1846 N N . GLY A 1 237 ? 20.020 19.285 25.950 1.00 69.69 237 GLY A N 1
ATOM 1847 C CA . GLY A 1 237 ? 19.010 20.330 25.685 1.00 69.69 237 GLY A CA 1
ATOM 1848 C C . GLY A 1 237 ? 18.361 20.322 24.288 1.00 69.69 237 GLY A C 1
ATOM 1849 O O . GLY A 1 237 ? 17.970 21.375 23.795 1.00 69.69 237 GLY A O 1
ATOM 1850 N N . ARG A 1 238 ? 18.294 19.162 23.633 1.00 79.06 238 ARG A N 1
ATOM 1851 C CA . ARG A 1 238 ? 17.646 18.928 22.341 1.00 79.06 238 ARG A CA 1
ATOM 1852 C C . ARG A 1 238 ? 16.137 18.770 22.513 1.00 79.06 238 ARG A C 1
ATOM 1854 O O . ARG A 1 238 ? 15.637 18.367 23.567 1.00 79.06 238 ARG A O 1
ATOM 1861 N N . THR A 1 239 ? 15.391 19.079 21.463 1.00 86.00 239 THR A N 1
ATOM 1862 C CA . THR A 1 239 ? 13.937 18.891 21.457 1.00 86.00 239 THR A CA 1
ATOM 1863 C C . THR A 1 239 ? 13.579 17.425 21.206 1.00 86.00 239 THR A C 1
ATOM 1865 O O . THR A 1 239 ? 14.318 16.690 20.554 1.00 86.00 239 THR A O 1
ATOM 1868 N N . LEU A 1 240 ? 12.422 16.981 21.706 1.00 82.44 240 LEU A N 1
ATOM 1869 C CA . LEU A 1 240 ? 11.971 15.594 21.545 1.00 82.44 240 LEU A CA 1
ATOM 1870 C C . LEU A 1 240 ? 11.842 15.200 20.062 1.00 82.44 240 LEU A C 1
ATOM 1872 O O . LEU A 1 240 ? 12.200 14.087 19.697 1.00 82.44 240 LEU A O 1
ATOM 1876 N N . GLY A 1 241 ? 11.389 16.124 19.207 1.00 79.50 241 GLY A N 1
ATOM 1877 C CA . GLY A 1 241 ? 11.269 15.897 17.764 1.00 79.50 241 GLY A CA 1
ATOM 1878 C C . GLY A 1 241 ? 12.614 15.655 17.075 1.00 79.50 241 GLY A C 1
ATOM 1879 O O . GLY A 1 241 ? 12.727 14.742 16.262 1.00 79.50 241 GLY A O 1
ATOM 1880 N N . GLU A 1 242 ? 13.657 16.404 17.445 1.00 81.50 242 GLU A N 1
ATOM 1881 C CA . GLU A 1 242 ? 15.019 16.172 16.939 1.00 81.50 242 GLU A CA 1
ATOM 1882 C C . GLU A 1 242 ? 15.548 14.810 17.387 1.00 81.50 242 GLU A C 1
ATOM 1884 O O . GLU A 1 242 ? 16.125 14.081 16.589 1.00 81.50 242 GLU A O 1
ATOM 1889 N N . VAL A 1 243 ? 15.306 14.433 18.647 1.00 85.50 243 VAL A N 1
ATOM 1890 C CA . VAL A 1 243 ? 15.728 13.130 19.178 1.00 85.50 243 VAL A CA 1
ATOM 1891 C C . VAL A 1 243 ? 15.012 11.982 18.461 1.00 85.50 243 VAL A C 1
ATOM 1893 O O . VAL A 1 243 ? 15.657 11.005 18.089 1.00 85.50 243 VAL A O 1
ATOM 1896 N N . LEU A 1 244 ? 13.702 12.098 18.228 1.00 84.69 244 LEU A N 1
ATOM 1897 C CA . LEU A 1 244 ? 12.916 11.089 17.512 1.00 84.69 244 LEU A CA 1
ATOM 1898 C C . LEU A 1 244 ? 13.330 10.972 16.036 1.00 84.69 244 LEU A C 1
ATOM 1900 O O . LEU A 1 244 ? 13.396 9.860 15.508 1.00 84.69 244 LEU A O 1
ATOM 1904 N N . THR A 1 245 ? 13.669 12.093 15.398 1.00 84.88 245 THR A N 1
ATOM 1905 C CA . THR A 1 245 ? 14.162 12.119 14.012 1.00 84.88 245 THR A CA 1
ATOM 1906 C C . THR A 1 245 ? 15.565 11.514 13.912 1.00 84.88 245 THR A C 1
ATOM 1908 O O . THR A 1 245 ? 15.806 10.658 13.064 1.00 84.88 245 THR A O 1
ATOM 1911 N N . ASP A 1 246 ? 16.479 11.867 14.824 1.00 86.25 246 ASP A N 1
ATOM 1912 C CA . ASP A 1 246 ? 17.832 11.289 14.899 1.00 86.25 246 ASP A CA 1
ATOM 1913 C C . ASP A 1 246 ? 17.796 9.780 15.196 1.00 86.25 246 ASP A C 1
ATOM 1915 O O . ASP A 1 246 ? 18.666 9.025 14.762 1.00 86.25 246 ASP A O 1
ATOM 1919 N N . MET A 1 247 ? 16.780 9.322 15.933 1.00 83.56 247 MET A N 1
ATOM 1920 C CA . MET A 1 247 ? 16.520 7.900 16.166 1.00 83.56 247 MET A CA 1
ATOM 1921 C C . MET A 1 247 ? 15.974 7.172 14.930 1.00 83.56 247 MET A C 1
ATOM 1923 O O . MET A 1 247 ? 15.889 5.945 14.961 1.00 83.56 247 MET A O 1
ATOM 1927 N N . GLY A 1 248 ? 15.594 7.895 13.870 1.00 82.12 248 GLY A N 1
ATOM 1928 C CA . GLY A 1 248 ? 14.904 7.344 12.702 1.00 82.12 248 GLY A CA 1
ATOM 1929 C C . GLY A 1 248 ? 13.504 6.816 13.024 1.00 82.12 248 GLY A C 1
ATOM 1930 O O . GLY A 1 248 ? 12.975 6.005 12.271 1.00 82.12 248 GLY A O 1
ATOM 1931 N N . ALA A 1 249 ? 12.932 7.227 14.161 1.00 78.12 249 ALA A N 1
ATOM 1932 C CA . ALA A 1 249 ? 11.626 6.774 14.628 1.00 78.12 249 ALA A CA 1
ATOM 1933 C C . ALA A 1 249 ? 10.470 7.516 13.948 1.00 78.12 249 ALA A C 1
ATOM 1935 O O . ALA A 1 249 ? 9.370 6.984 13.882 1.00 78.12 249 ALA A O 1
ATOM 1936 N N . VAL A 1 250 ? 10.726 8.737 13.477 1.00 78.25 250 VAL A N 1
ATOM 1937 C CA . VAL A 1 250 ? 9.773 9.597 12.766 1.00 78.25 250 VAL A CA 1
ATOM 1938 C C . VAL A 1 250 ? 10.499 10.359 11.664 1.00 78.25 250 VAL A C 1
ATOM 1940 O O . VAL A 1 250 ? 11.694 10.649 11.779 1.00 78.25 250 VAL A O 1
ATOM 1943 N N . THR A 1 251 ? 9.776 10.699 10.606 1.00 79.81 251 THR A N 1
ATOM 1944 C CA . THR A 1 251 ? 10.224 11.604 9.543 1.00 79.81 251 THR A CA 1
ATOM 1945 C C . THR A 1 251 ? 9.817 13.052 9.834 1.00 79.81 251 THR A C 1
ATOM 1947 O O . THR A 1 251 ? 9.022 13.333 10.734 1.00 79.81 251 THR A O 1
ATOM 1950 N N . ALA A 1 252 ? 10.357 14.001 9.063 1.00 71.25 252 ALA A N 1
ATOM 1951 C CA . ALA A 1 252 ? 9.942 15.400 9.164 1.00 71.25 252 ALA A CA 1
ATOM 1952 C C . ALA A 1 252 ? 8.456 15.569 8.799 1.00 71.25 252 ALA A C 1
ATOM 1954 O O . ALA A 1 252 ? 7.766 16.403 9.383 1.00 71.25 252 ALA A O 1
ATOM 1955 N N . GLU A 1 253 ? 7.958 14.753 7.872 1.00 68.88 253 GLU A N 1
ATOM 1956 C CA . GLU A 1 253 ? 6.557 14.695 7.472 1.00 68.88 253 GLU A CA 1
ATOM 1957 C C . GLU A 1 253 ? 5.656 14.197 8.615 1.00 68.88 253 GLU A C 1
ATOM 1959 O O . GLU A 1 253 ? 4.665 14.859 8.925 1.00 68.88 253 GLU A O 1
ATOM 1964 N N . ASP A 1 254 ? 6.042 13.119 9.308 1.00 72.19 254 ASP A N 1
ATOM 1965 C CA . ASP A 1 254 ? 5.299 12.590 10.469 1.00 72.19 254 ASP A CA 1
ATOM 1966 C C . ASP A 1 254 ? 5.213 13.630 11.600 1.00 72.19 254 ASP A C 1
ATOM 1968 O O . ASP A 1 254 ? 4.196 13.767 12.282 1.00 72.19 254 ASP A O 1
ATOM 1972 N N . MET A 1 255 ? 6.275 14.424 11.773 1.00 76.31 255 MET A N 1
ATOM 1973 C CA . MET A 1 255 ? 6.292 15.530 12.730 1.00 76.31 255 MET A CA 1
ATOM 1974 C C . MET A 1 255 ? 5.328 16.648 12.329 1.00 76.31 255 MET A C 1
ATOM 1976 O O . MET A 1 255 ? 4.589 17.143 13.180 1.00 76.31 255 MET A O 1
ATOM 1980 N N . VAL A 1 256 ? 5.318 17.055 11.055 1.00 69.62 256 VAL A N 1
ATOM 1981 C CA . VAL A 1 256 ? 4.382 18.073 10.542 1.00 69.62 256 VAL A CA 1
ATOM 1982 C C . VAL A 1 256 ? 2.937 17.628 10.750 1.00 69.62 256 VAL A C 1
ATOM 1984 O O . VAL A 1 256 ? 2.106 18.429 11.183 1.00 69.62 256 VAL A O 1
ATOM 1987 N N . GLU A 1 257 ? 2.653 16.353 10.509 1.00 64.19 257 GLU A N 1
ATOM 1988 C CA . GLU A 1 257 ? 1.337 15.769 10.731 1.00 64.19 257 GLU A CA 1
ATOM 1989 C C . GLU A 1 257 ? 0.947 15.760 12.216 1.00 64.19 257 GLU A C 1
ATOM 1991 O O . GLU A 1 257 ? -0.116 16.271 12.576 1.00 64.19 257 GLU A O 1
ATOM 1996 N N . ALA A 1 258 ? 1.831 15.298 13.103 1.00 69.56 258 ALA A N 1
ATOM 1997 C CA . ALA A 1 258 ? 1.596 15.333 14.545 1.00 69.56 258 ALA A CA 1
ATOM 1998 C C . ALA A 1 258 ? 1.418 16.765 15.090 1.00 69.56 258 ALA A C 1
ATOM 2000 O O . ALA A 1 258 ? 0.616 16.996 15.997 1.00 69.56 258 ALA A O 1
ATOM 2001 N N . PHE A 1 259 ? 2.110 17.758 14.521 1.00 68.12 259 PHE A N 1
ATOM 2002 C CA . PHE A 1 259 ? 1.927 19.172 14.873 1.00 68.12 259 PHE A CA 1
ATOM 2003 C C . PHE A 1 259 ? 0.601 19.742 14.372 1.00 68.12 259 PHE A C 1
ATOM 2005 O O . PHE A 1 259 ? -0.043 20.524 15.079 1.00 68.12 259 PHE A O 1
ATOM 2012 N N . ALA A 1 260 ? 0.188 19.376 13.160 1.00 60.12 260 ALA A N 1
ATOM 2013 C CA . ALA A 1 260 ? -1.115 19.753 12.633 1.00 60.12 260 ALA A CA 1
ATOM 2014 C C . ALA A 1 260 ? -2.234 19.150 13.494 1.00 60.12 260 ALA A C 1
ATOM 2016 O O . ALA A 1 260 ? -3.180 19.856 13.840 1.00 60.12 260 ALA A O 1
ATOM 2017 N N . ILE A 1 261 ? -2.062 17.911 13.951 1.00 63.41 261 ILE A N 1
ATOM 2018 C CA . ILE A 1 261 ? -2.932 17.272 14.935 1.00 63.41 261 ILE A CA 1
ATOM 2019 C C . ILE A 1 261 ? -2.966 18.050 16.261 1.00 63.41 261 ILE A C 1
ATOM 2021 O O . ILE A 1 261 ? -4.035 18.424 16.738 1.00 63.41 261 ILE A O 1
ATOM 2025 N N . GLN A 1 262 ? -1.799 18.361 16.836 1.00 67.75 262 GLN A N 1
ATOM 2026 C CA . GLN A 1 262 ? -1.683 19.088 18.107 1.00 67.75 262 GLN A CA 1
ATOM 2027 C C . GLN A 1 262 ? -2.383 20.457 18.076 1.00 67.75 262 GLN A C 1
ATOM 2029 O O . GLN A 1 262 ? -2.899 20.931 19.087 1.00 67.75 262 GLN A O 1
ATOM 2034 N N . ARG A 1 263 ? -2.395 21.107 16.907 1.00 57.59 263 ARG A N 1
ATOM 2035 C CA . ARG A 1 263 ? -3.043 22.406 16.677 1.00 57.59 263 ARG A CA 1
ATOM 2036 C C . ARG A 1 263 ? -4.511 22.302 16.257 1.00 57.59 263 ARG A C 1
ATOM 2038 O O . ARG A 1 263 ? -5.109 23.333 15.953 1.00 57.59 263 ARG A O 1
ATOM 2045 N N . GLY A 1 264 ? -5.079 21.097 16.215 1.00 52.75 264 GLY A N 1
ATOM 2046 C CA . GLY A 1 264 ? -6.453 20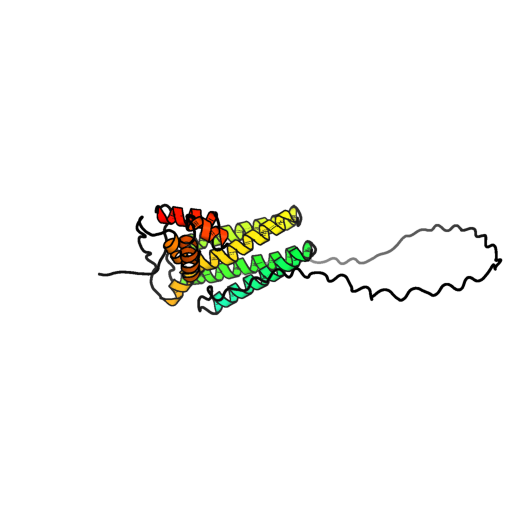.855 15.770 1.00 52.75 264 GLY A CA 1
ATOM 2047 C C . GLY A 1 264 ? -6.679 21.111 14.275 1.00 52.75 264 GLY A C 1
ATOM 2048 O O . GLY A 1 264 ? -7.819 21.263 13.844 1.00 52.75 264 GLY A O 1
ATOM 2049 N N . LEU A 1 265 ? -5.604 21.188 13.485 1.00 48.56 265 LEU A N 1
ATOM 2050 C CA . LEU A 1 265 ? -5.647 21.301 12.023 1.00 48.56 265 LEU A CA 1
ATOM 2051 C C . LEU A 1 265 ? -5.847 19.928 11.353 1.00 48.56 265 LEU A C 1
ATOM 2053 O O . LEU A 1 265 ? -6.263 19.873 10.200 1.00 48.56 265 LEU A O 1
ATOM 2057 N N . LEU A 1 266 ? -5.579 18.840 12.084 1.00 47.38 266 LEU A N 1
ATOM 2058 C CA . LEU A 1 266 ? -5.871 17.443 11.739 1.00 47.38 266 LEU A CA 1
ATOM 2059 C C . LEU A 1 266 ? -6.484 16.743 12.972 1.00 47.38 266 LEU A C 1
ATOM 2061 O O . LEU A 1 266 ? -6.182 17.122 14.102 1.00 47.38 266 LEU A O 1
ATOM 2065 N N . LYS A 1 267 ? -7.372 15.757 12.792 1.00 54.25 267 LYS A N 1
ATOM 2066 C CA . LYS A 1 267 ? -8.073 15.068 13.900 1.00 54.25 267 LYS A CA 1
ATOM 2067 C C . LYS A 1 267 ? -7.516 13.661 14.116 1.00 54.25 267 LYS A C 1
ATOM 2069 O O . LYS A 1 267 ? -7.298 12.954 13.136 1.00 54.25 267 LYS A O 1
ATOM 2074 N N . ILE A 1 268 ? -7.327 13.246 15.377 1.00 49.19 268 ILE A N 1
ATOM 2075 C CA . ILE A 1 268 ? -6.947 11.861 15.704 1.00 49.19 268 ILE A CA 1
ATOM 2076 C C . ILE A 1 268 ? -8.187 11.024 16.001 1.00 49.19 268 ILE A C 1
ATOM 2078 O O . ILE A 1 268 ? -8.985 11.361 16.871 1.00 49.19 268 ILE A O 1
ATOM 2082 N N . ASN A 1 269 ? -8.327 9.896 15.313 1.00 48.50 269 ASN A N 1
ATOM 2083 C CA . ASN A 1 269 ? -9.398 8.939 15.563 1.00 48.50 269 ASN A CA 1
ATOM 2084 C C . ASN A 1 269 ? -8.954 7.901 16.615 1.00 48.50 269 ASN A C 1
ATOM 2086 O O . ASN A 1 269 ? -8.396 6.862 16.265 1.00 48.50 269 ASN A O 1
ATOM 2090 N N . HIS A 1 270 ? -9.217 8.134 17.906 1.00 41.28 270 HIS A N 1
ATOM 2091 C CA . HIS A 1 270 ? -9.123 7.079 18.936 1.00 41.28 270 HIS A CA 1
ATOM 2092 C C . HIS A 1 270 ? -10.470 6.394 19.194 1.00 41.28 270 HIS A C 1
ATOM 2094 O O . HIS A 1 270 ? -11.534 6.980 19.042 1.00 41.28 270 HIS A O 1
ATOM 2100 N N . GLY A 1 271 ? -10.454 5.119 19.576 1.00 42.97 271 GLY A N 1
ATOM 2101 C CA . GLY A 1 271 ? -11.673 4.414 19.977 1.00 42.97 271 GLY A CA 1
ATOM 2102 C C . GLY A 1 271 ? -12.065 4.700 21.436 1.00 42.97 271 GLY A C 1
ATOM 2103 O O . GLY A 1 271 ? -11.302 4.312 22.313 1.00 42.97 271 GLY A O 1
ATOM 2104 N N . GLY A 1 272 ? -13.261 5.293 21.646 1.00 35.09 272 GLY A N 1
ATOM 2105 C CA . GLY A 1 272 ? -14.122 5.342 22.867 1.00 35.09 272 GLY A CA 1
ATOM 2106 C C . GLY A 1 272 ? -13.605 6.120 24.097 1.00 35.09 272 GLY A C 1
ATOM 2107 O O . GLY A 1 272 ? -12.402 6.235 24.271 1.00 35.09 272 GLY A O 1
ATOM 2108 N N . SER A 1 273 ? -14.378 6.643 25.072 1.00 32.41 273 SER A N 1
ATOM 2109 C CA . SER A 1 273 ? -15.800 6.985 25.384 1.00 32.41 273 SER A CA 1
ATOM 2110 C C . SER A 1 273 ? -15.747 7.931 26.635 1.00 32.41 273 SER A C 1
ATOM 2112 O O . SER A 1 273 ? -14.711 7.902 27.310 1.00 32.41 273 SER A O 1
ATOM 2114 N N . PRO A 1 274 ? -16.758 8.767 26.997 1.00 39.56 274 PRO A N 1
ATOM 2115 C CA . PRO A 1 274 ? -17.656 8.353 28.101 1.00 39.56 274 PRO A CA 1
ATOM 2116 C C . PRO A 1 274 ? -19.109 8.909 28.090 1.00 39.56 274 PRO A C 1
ATOM 2118 O O . PRO A 1 274 ? -19.372 9.989 27.578 1.00 39.56 274 PRO A O 1
ATOM 2121 N N . ALA A 1 275 ? -19.989 8.130 28.740 1.00 35.91 275 ALA A N 1
ATOM 2122 C CA . ALA A 1 275 ? -21.179 8.466 29.554 1.00 35.91 275 ALA A CA 1
ATOM 2123 C C . ALA A 1 275 ? -22.131 9.607 29.116 1.00 35.91 275 ALA A C 1
ATOM 2125 O O . ALA A 1 275 ? -21.771 10.778 29.175 1.00 35.91 275 ALA A O 1
ATOM 2126 N N . ASP A 1 276 ? -23.382 9.272 28.774 1.00 36.12 276 ASP A N 1
ATOM 2127 C CA . ASP A 1 276 ? -24.528 9.107 29.699 1.00 36.12 276 ASP A CA 1
ATOM 2128 C C . ASP A 1 276 ? -25.623 8.230 29.054 1.00 36.12 276 ASP A C 1
ATOM 2130 O O . ASP A 1 276 ? -25.744 8.259 27.805 1.00 36.12 276 ASP A O 1
#

Secondary structure (DSSP, 8-state):
--------------------------------------------PPPPPPPPP----------PPP-PPPGGG--S-HHHHHHHHHHHHHHHHHHHHHHTT--HHHHHHHHHHHHHHHHHHHHHHHHHHHHHT-TTHHHHHHHHHHHHHHHHHHHHHHHHT---HHHHHHHHHHHHHIIIIIIIIIIHHHHHHHHH----------TT--HHHHHHHTTSS-HHHHHHHHHHHHTSS--HHHHHHHTTSS-HHHHHHHHHHHTTSS----------